Protein AF-0000000078586238 (afdb_homodimer)

Organism: NCBI:txid53326

Solvent-accessible surface area (backbone atoms only — not comparable to full-atom values): 12891 Å² total; per-residue (Å²): 101,72,50,68,67,57,48,28,53,58,37,40,70,66,49,50,96,40,28,32,24,24,38,34,21,36,68,82,10,52,65,75,42,63,23,60,62,95,59,53,69,66,54,48,39,52,49,29,36,50,50,25,50,52,49,52,59,54,42,62,68,44,76,61,73,77,68,65,45,43,34,40,41,40,85,78,20,33,37,38,35,33,60,35,78,85,28,36,36,34,38,35,28,38,60,86,43,57,65,68,56,54,50,51,50,50,52,52,52,36,60,62,44,39,59,50,46,56,53,31,66,70,75,102,102,71,49,68,68,57,49,28,53,58,38,40,68,65,50,50,95,39,28,32,24,24,39,36,20,36,69,85,11,52,63,75,40,61,22,60,62,96,59,54,68,66,55,49,39,54,48,30,36,49,52,26,51,52,48,51,61,54,42,63,65,41,76,65,76,76,67,62,44,42,32,40,41,40,86,79,20,34,37,38,35,32,60,35,78,83,30,36,38,34,39,35,27,38,61,84,44,57,64,69,58,54,49,51,52,49,51,53,51,34,60,61,43,38,59,50,45,58,53,32,67,70,75,104

Structure (mmCIF, N/CA/C/O backbone):
data_AF-0000000078586238-model_v1
#
loop_
_entity.id
_entity.type
_entity.pdbx_description
1 polymer 'Ragulator complex protein LAMTOR2 homolog'
#
loop_
_atom_site.group_PDB
_atom_site.id
_atom_site.type_symbol
_atom_site.label_atom_id
_atom_site.label_alt_id
_atom_site.label_comp_id
_atom_site.label_asym_id
_atom_site.label_entity_id
_a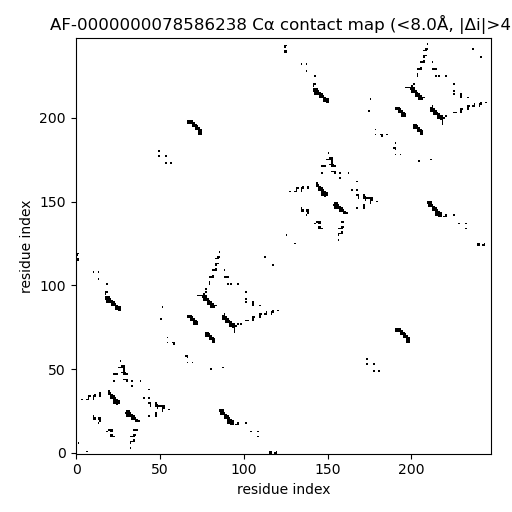tom_site.label_seq_id
_atom_site.pdbx_PDB_ins_code
_atom_site.Cartn_x
_atom_site.Cartn_y
_atom_site.Cartn_z
_atom_site.occupancy
_atom_site.B_iso_or_equiv
_atom_site.auth_seq_id
_atom_site.auth_comp_id
_atom_site.auth_asym_id
_atom_site.auth_atom_id
_atom_site.pdbx_PDB_model_num
ATOM 1 N N . MET A 1 1 ? 3.027 -24.062 -22.078 1 56.5 1 MET A N 1
ATOM 2 C CA . MET A 1 1 ? 2.201 -23.078 -21.359 1 56.5 1 MET A CA 1
ATOM 3 C C . MET A 1 1 ? 1.518 -23.734 -20.156 1 56.5 1 MET A C 1
ATOM 5 O O . MET A 1 1 ? 1.058 -24.859 -20.234 1 56.5 1 MET A O 1
ATOM 9 N N . LEU A 1 2 ? 1.842 -23.219 -18.906 1 65.75 2 LEU A N 1
ATOM 10 C CA . LEU A 1 2 ? 1.265 -23.859 -17.734 1 65.75 2 LEU A CA 1
ATOM 11 C C . LEU A 1 2 ? -0.258 -23.875 -17.812 1 65.75 2 LEU A C 1
ATOM 13 O O . LEU A 1 2 ? -0.87 -22.875 -18.203 1 65.75 2 LEU A O 1
ATOM 17 N N . ARG A 1 3 ? -0.779 -25.078 -17.828 1 82.94 3 ARG A N 1
ATOM 18 C CA . ARG A 1 3 ? -2.227 -25.219 -17.719 1 82.94 3 ARG A CA 1
ATOM 19 C C . ARG A 1 3 ? -2.758 -24.484 -16.484 1 82.94 3 ARG A C 1
ATOM 21 O O . ARG A 1 3 ? -2.059 -24.375 -15.484 1 82.94 3 ARG A O 1
ATOM 28 N N . GLN A 1 4 ? -3.842 -23.938 -16.531 1 84.94 4 GLN A N 1
ATOM 29 C CA . GLN A 1 4 ? -4.477 -23.141 -15.484 1 84.94 4 GLN A CA 1
ATOM 30 C C . GLN A 1 4 ? -4.48 -23.891 -14.148 1 84.94 4 GLN A C 1
ATOM 32 O O . GLN A 1 4 ? -4.152 -23.312 -13.109 1 84.94 4 GLN A O 1
ATOM 37 N N . LYS A 1 5 ? -4.852 -25.172 -14.281 1 91 5 LYS A N 1
ATOM 38 C CA . LYS A 1 5 ? -4.902 -25.969 -13.062 1 91 5 LYS A CA 1
ATOM 39 C C . LYS A 1 5 ? -3.523 -26.062 -12.414 1 91 5 LYS A C 1
ATOM 41 O O . LYS A 1 5 ? -3.402 -25.984 -11.188 1 91 5 LYS A O 1
ATOM 46 N N . ALA A 1 6 ? -2.533 -26.312 -13.25 1 90.94 6 ALA A N 1
ATOM 47 C CA . ALA A 1 6 ? -1.161 -26.391 -12.75 1 90.94 6 ALA A CA 1
ATOM 48 C C . ALA A 1 6 ? -0.733 -25.062 -12.125 1 90.94 6 ALA A C 1
ATOM 50 O O . ALA A 1 6 ? -0.039 -25.031 -11.109 1 90.94 6 ALA A O 1
ATOM 51 N N . LEU A 1 7 ? -1.127 -23.953 -12.68 1 93.31 7 LEU A N 1
ATOM 52 C CA . LEU A 1 7 ? -0.791 -22.625 -12.18 1 93.31 7 LEU A CA 1
ATOM 53 C C . LEU A 1 7 ? -1.402 -22.391 -10.805 1 93.31 7 LEU A C 1
ATOM 55 O O . LEU A 1 7 ? -0.718 -21.922 -9.891 1 93.31 7 LEU A O 1
ATOM 59 N N . VAL A 1 8 ? -2.592 -22.797 -10.68 1 94.5 8 VAL A N 1
ATOM 60 C CA . VAL A 1 8 ? -3.287 -22.641 -9.406 1 94.5 8 VAL A CA 1
ATOM 61 C C . VAL A 1 8 ? -2.631 -23.516 -8.344 1 94.5 8 VAL A C 1
ATOM 63 O O . VAL A 1 8 ? -2.477 -23.109 -7.195 1 94.5 8 VAL A O 1
ATOM 66 N N . GLU A 1 9 ? -2.291 -24.672 -8.773 1 94.31 9 GLU A N 1
ATOM 67 C CA . GLU A 1 9 ? -1.627 -25.594 -7.852 1 94.31 9 GLU A CA 1
ATOM 68 C C . GLU A 1 9 ? -0.285 -25.031 -7.391 1 94.31 9 GLU A C 1
ATOM 70 O O . GLU A 1 9 ? 0.054 -25.109 -6.207 1 94.31 9 GLU A O 1
ATOM 75 N N . VAL A 1 10 ? 0.444 -24.438 -8.297 1 95.19 10 VAL A N 1
ATOM 76 C CA . VAL A 1 10 ? 1.743 -23.859 -7.969 1 95.19 10 VAL A CA 1
ATOM 77 C C . VAL A 1 10 ? 1.558 -22.672 -7.035 1 95.19 10 VAL A C 1
ATOM 79 O O . VAL A 1 10 ? 2.295 -22.516 -6.055 1 95.19 10 VAL A O 1
ATOM 82 N N . LEU A 1 11 ? 0.559 -21.859 -7.27 1 96.31 11 LEU A N 1
ATOM 83 C CA . LEU A 1 11 ? 0.252 -20.734 -6.398 1 96.31 11 LEU A CA 1
ATOM 84 C C . LEU A 1 11 ? -0.105 -21.203 -4.996 1 96.31 11 LEU A C 1
ATOM 86 O O . LEU A 1 11 ? 0.24 -20.562 -4.008 1 96.31 11 LEU A O 1
ATOM 90 N N . GLY A 1 12 ? -0.728 -22.297 -4.977 1 96.25 12 GLY A N 1
ATOM 91 C CA . GLY A 1 12 ? -1.192 -22.859 -3.711 1 96.25 12 GLY A CA 1
ATOM 92 C C . GLY A 1 12 ? -0.068 -23.375 -2.842 1 96.25 12 GLY A C 1
ATOM 93 O O . GLY A 1 12 ? -0.249 -23.578 -1.64 1 96.25 12 GLY A O 1
ATOM 94 N N . GLN A 1 13 ? 1.083 -23.547 -3.402 1 94.81 13 GLN A N 1
ATOM 95 C CA . GLN A 1 13 ? 2.217 -24.109 -2.678 1 94.81 13 GLN A CA 1
ATOM 96 C C . GLN A 1 13 ? 2.711 -23.156 -1.596 1 94.81 13 GLN A C 1
ATOM 98 O O . GLN A 1 13 ? 3.369 -23.578 -0.642 1 94.81 13 GLN A O 1
ATOM 103 N N . VAL A 1 14 ? 2.371 -21.922 -1.684 1 95.06 14 VAL A N 1
ATOM 104 C CA . VAL A 1 14 ? 2.885 -20.953 -0.718 1 95.06 14 VAL A CA 1
ATOM 105 C C . VAL A 1 14 ? 1.887 -20.781 0.425 1 95.06 14 VAL A C 1
ATOM 107 O O . VAL A 1 14 ? 2.197 -20.156 1.44 1 95.06 14 VAL A O 1
ATOM 110 N N . ASN A 1 15 ? 0.713 -21.375 0.22 1 95 15 ASN A N 1
ATOM 111 C CA . ASN A 1 15 ? -0.331 -21.188 1.22 1 95 15 ASN A CA 1
ATOM 112 C C . ASN A 1 15 ? -0.041 -21.969 2.496 1 95 15 ASN A C 1
ATOM 114 O O . ASN A 1 15 ? 0.241 -23.156 2.443 1 95 15 ASN A O 1
ATOM 118 N N . THR A 1 16 ? -0.037 -21.266 3.555 1 93.88 16 THR A N 1
ATOM 119 C CA . THR A 1 16 ? 0.11 -21.812 4.902 1 93.88 16 THR A CA 1
ATOM 120 C C . THR A 1 16 ? -0.896 -21.172 5.855 1 93.88 16 THR A C 1
ATOM 122 O O . THR A 1 16 ? -1.896 -20.594 5.414 1 93.88 16 THR A O 1
ATOM 125 N N . ALA A 1 17 ? -0.674 -21.344 7.121 1 90.5 17 ALA A N 1
ATOM 126 C CA . ALA A 1 17 ? -1.553 -20.719 8.109 1 90.5 17 ALA A CA 1
ATOM 127 C C . ALA A 1 17 ? -1.433 -19.203 8.07 1 90.5 17 ALA A C 1
ATOM 129 O O . ALA A 1 17 ? -2.43 -18.484 8.211 1 90.5 17 ALA A O 1
ATOM 130 N N . GLU A 1 18 ? -0.195 -18.703 7.723 1 92.44 18 GLU A N 1
ATOM 131 C CA . GLU A 1 18 ? 0.035 -17.266 7.801 1 92.44 18 GLU A CA 1
ATOM 132 C C . GLU A 1 18 ? -0.031 -16.609 6.418 1 92.44 18 GLU A C 1
ATOM 134 O O . GLU A 1 18 ? -0.343 -15.43 6.297 1 92.44 18 GLU A O 1
ATOM 139 N N . VAL A 1 19 ? 0.341 -17.391 5.406 1 96.25 19 VAL A N 1
ATOM 140 C CA . VAL A 1 19 ? 0.183 -16.953 4.027 1 96.25 19 VAL A CA 1
ATOM 141 C C . VAL A 1 19 ? -1.095 -17.547 3.436 1 96.25 19 VAL A C 1
ATOM 143 O O . VAL A 1 19 ? -1.158 -18.734 3.154 1 96.25 19 VAL A O 1
ATOM 146 N N . THR A 1 20 ? -2.053 -16.703 3.164 1 95.69 20 THR A N 1
ATOM 147 C CA . THR A 1 20 ? -3.416 -17.188 2.986 1 95.69 20 THR A CA 1
ATOM 148 C C . THR A 1 20 ? -3.789 -17.234 1.507 1 95.69 20 THR A C 1
ATOM 150 O O . THR A 1 20 ? -4.805 -17.812 1.133 1 95.69 20 THR A O 1
ATOM 153 N N . GLY A 1 21 ? -2.941 -16.578 0.677 1 96.56 21 GLY A N 1
ATOM 154 C CA . GLY A 1 21 ? -3.305 -16.594 -0.731 1 96.56 21 GLY A CA 1
ATOM 155 C C . GLY A 1 21 ? -2.201 -16.078 -1.637 1 96.56 21 GLY A C 1
ATOM 156 O O . GLY A 1 21 ? -1.295 -15.367 -1.183 1 96.56 21 GLY A O 1
ATOM 157 N N . ALA A 1 22 ? -2.35 -16.453 -2.895 1 97.75 22 ALA A N 1
ATOM 158 C CA . ALA A 1 22 ? -1.457 -16.016 -3.965 1 97.75 22 ALA A CA 1
ATOM 159 C C . ALA A 1 22 ? -2.24 -15.695 -5.23 1 97.75 22 ALA A C 1
ATOM 161 O O . ALA A 1 22 ? -3.164 -16.422 -5.605 1 97.75 22 ALA A O 1
ATOM 162 N N . LEU A 1 23 ? -1.855 -14.57 -5.777 1 97.31 23 LEU A N 1
ATOM 163 C CA . LEU A 1 23 ? -2.551 -14.086 -6.961 1 97.31 23 LEU A CA 1
ATOM 164 C C . LEU A 1 23 ? -1.566 -13.797 -8.094 1 97.31 23 LEU A C 1
ATOM 166 O O . LEU A 1 23 ? -0.506 -13.211 -7.863 1 97.31 23 LEU A O 1
ATOM 170 N N . LEU A 1 24 ? -1.905 -14.203 -9.312 1 97.06 24 LEU A N 1
ATOM 171 C CA . LEU A 1 24 ? -1.218 -13.812 -10.539 1 97.06 24 LEU A CA 1
ATOM 172 C C . LEU A 1 24 ? -2.133 -12.992 -11.438 1 97.06 24 LEU A C 1
ATOM 174 O O . LEU A 1 24 ? -3.262 -13.406 -11.727 1 97.06 24 LEU A O 1
ATOM 178 N N . PHE A 1 25 ? -1.642 -11.875 -11.836 1 96.38 25 PHE A N 1
ATOM 179 C CA . PHE A 1 25 ? -2.475 -10.977 -12.625 1 96.38 25 PHE A CA 1
ATOM 180 C C . PHE A 1 25 ? -1.619 -10.125 -13.555 1 96.38 25 PHE A C 1
ATOM 182 O O . PHE A 1 25 ? -0.406 -10.016 -13.367 1 96.38 25 PHE A O 1
ATOM 189 N N . ASN A 1 26 ? -2.152 -9.617 -14.562 1 95.38 26 ASN A N 1
ATOM 190 C CA . ASN A 1 26 ? -1.388 -8.797 -15.492 1 95.38 26 ASN A CA 1
ATOM 191 C C . ASN A 1 26 ? -1.313 -7.344 -15.031 1 95.38 26 ASN A C 1
ATOM 193 O O . ASN A 1 26 ? -1.844 -7 -13.977 1 95.38 26 ASN A O 1
ATOM 197 N N . ARG A 1 27 ? -0.731 -6.562 -15.891 1 92.38 27 ARG A N 1
ATOM 198 C CA . ARG A 1 27 ? -0.442 -5.188 -15.484 1 92.38 27 ARG A CA 1
ATOM 199 C C . ARG A 1 27 ? -1.719 -4.355 -15.414 1 92.38 27 ARG A C 1
ATOM 201 O O . ARG A 1 27 ? -1.747 -3.305 -14.773 1 92.38 27 ARG A O 1
ATOM 208 N N . GLU A 1 28 ? -2.789 -4.883 -16.062 1 94.38 28 GLU A N 1
ATOM 209 C CA . GLU A 1 28 ? -4.066 -4.18 -16.062 1 94.38 28 GLU A CA 1
ATOM 210 C C . GLU A 1 28 ? -4.902 -4.555 -14.844 1 94.38 28 GLU A C 1
ATOM 212 O O . GLU A 1 28 ? -5.961 -3.969 -14.609 1 94.38 28 GLU A O 1
ATOM 217 N N . GLY A 1 29 ? -4.461 -5.52 -14.148 1 95.69 29 GLY A N 1
ATOM 218 C CA . GLY A 1 29 ? -5.172 -5.922 -12.945 1 95.69 29 GLY A CA 1
ATOM 219 C C . GLY A 1 29 ? -6.102 -7.102 -13.172 1 95.69 29 GLY A C 1
ATOM 220 O O . GLY A 1 29 ? -6.852 -7.488 -12.273 1 95.69 29 GLY A O 1
ATOM 221 N N . LEU A 1 30 ? -6.07 -7.621 -14.352 1 95.88 30 LEU A N 1
ATOM 222 C CA . LEU A 1 30 ? -6.883 -8.797 -14.633 1 95.88 30 LEU A CA 1
ATOM 223 C C . LEU A 1 30 ? -6.316 -10.023 -13.922 1 95.88 30 LEU A C 1
ATOM 225 O O . LEU A 1 30 ? -5.168 -10.414 -14.164 1 95.88 30 LEU A O 1
ATOM 229 N N . LEU A 1 31 ? -7.121 -10.68 -13.141 1 96.19 31 LEU A N 1
ATOM 230 C CA . LEU A 1 31 ? -6.707 -11.859 -12.398 1 96.19 31 LEU A CA 1
ATOM 231 C C . LEU A 1 31 ? -6.586 -13.07 -13.328 1 96.19 31 LEU A C 1
ATOM 233 O O . LEU A 1 31 ? -7.539 -13.414 -14.031 1 96.19 31 LEU A O 1
ATOM 237 N N . LEU A 1 32 ? -5.422 -13.711 -13.352 1 94.75 32 LEU A N 1
ATOM 238 C CA . LEU A 1 32 ? -5.188 -14.883 -14.188 1 94.75 32 LEU A CA 1
ATOM 239 C C . LEU A 1 32 ? -5.344 -16.172 -13.383 1 94.75 32 LEU A C 1
ATOM 241 O O . LEU A 1 32 ? -5.848 -17.172 -13.898 1 94.75 32 LEU A O 1
ATOM 245 N N . ALA A 1 33 ? -4.93 -16.094 -12.195 1 94.94 33 ALA A N 1
ATOM 246 C CA . ALA A 1 33 ? -5.004 -17.25 -11.312 1 94.94 33 ALA A CA 1
ATOM 247 C C . ALA A 1 33 ? -4.969 -16.844 -9.844 1 94.94 33 ALA A C 1
ATOM 249 O O . ALA A 1 33 ? -4.371 -15.82 -9.5 1 94.94 33 ALA A O 1
ATOM 250 N N . TYR A 1 34 ? -5.598 -17.641 -9.047 1 96 34 TYR A N 1
ATOM 251 C CA . TYR A 1 34 ? -5.668 -17.359 -7.613 1 96 34 TYR A CA 1
ATOM 252 C C . TYR A 1 34 ? -5.738 -18.656 -6.816 1 96 34 TYR A C 1
ATOM 254 O O . TYR A 1 34 ? -6.426 -19.609 -7.215 1 96 34 TYR A O 1
ATOM 262 N N . SER A 1 35 ? -5.043 -18.656 -5.836 1 96.56 35 SER A N 1
ATOM 263 C CA . SER A 1 35 ? -5.164 -19.688 -4.812 1 96.56 35 SER A CA 1
ATOM 264 C C . SER A 1 35 ? -5.176 -19.094 -3.412 1 96.56 35 SER A C 1
ATOM 266 O O . SER A 1 35 ? -4.27 -18.344 -3.047 1 96.56 35 SER A O 1
ATOM 268 N N . GLY A 1 36 ? -6.238 -19.359 -2.65 1 94.38 36 GLY A N 1
ATOM 269 C CA . GLY A 1 36 ? -6.309 -18.812 -1.305 1 94.38 36 GLY A CA 1
ATOM 270 C C . GLY A 1 36 ? -7.426 -19.422 -0.473 1 94.38 36 GLY A C 1
ATOM 271 O O . GLY A 1 36 ? -8.375 -19.984 -1.017 1 94.38 36 GLY A O 1
ATOM 272 N N . TYR A 1 37 ? -7.156 -19.297 0.807 1 85.38 37 TYR A N 1
ATOM 273 C CA . TYR A 1 37 ? -8.164 -19.688 1.778 1 85.38 37 TYR A CA 1
ATOM 274 C C . TYR A 1 37 ? -8.836 -18.484 2.41 1 85.38 37 TYR A C 1
ATOM 276 O O . TYR A 1 37 ? -8.203 -17.422 2.555 1 85.38 37 TYR A O 1
ATOM 284 N N . GLY A 1 38 ? -10.148 -18.453 2.477 1 76.12 38 GLY A N 1
ATOM 285 C CA . GLY A 1 38 ? -10.812 -17.438 3.27 1 76.12 38 GLY A CA 1
ATOM 286 C C . GLY A 1 38 ? -11.328 -16.281 2.438 1 76.12 38 GLY A C 1
ATOM 287 O O . GLY A 1 38 ? -12.18 -15.516 2.895 1 76.12 38 GLY A O 1
ATOM 288 N N . ASP A 1 39 ? -10.648 -16.031 1.295 1 76.94 39 ASP A N 1
ATOM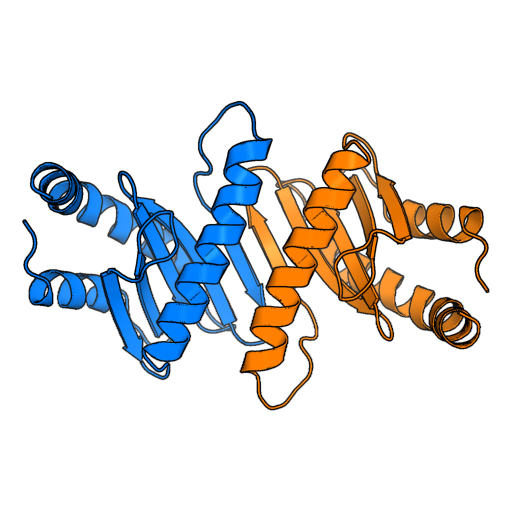 289 C CA . ASP A 1 39 ? -11.125 -14.945 0.439 1 76.94 39 ASP A CA 1
ATOM 290 C C . ASP A 1 39 ? -11.891 -15.484 -0.763 1 76.94 39 ASP A C 1
ATOM 292 O O . ASP A 1 39 ? -11.57 -16.562 -1.275 1 76.94 39 ASP A O 1
ATOM 296 N N . SER A 1 40 ? -12.82 -14.766 -1.059 1 84.12 40 SER A N 1
ATOM 297 C CA . SER A 1 40 ? -13.516 -15.094 -2.299 1 84.12 40 SER A CA 1
ATOM 298 C C . SER A 1 40 ? -12.711 -14.648 -3.518 1 84.12 40 SER A C 1
ATOM 300 O O . SER A 1 40 ? -11.844 -13.781 -3.41 1 84.12 40 SER A O 1
ATOM 302 N N . LYS A 1 41 ? -13.07 -15.227 -4.613 1 87.44 41 LYS A N 1
ATOM 303 C CA . LYS A 1 41 ? -12.43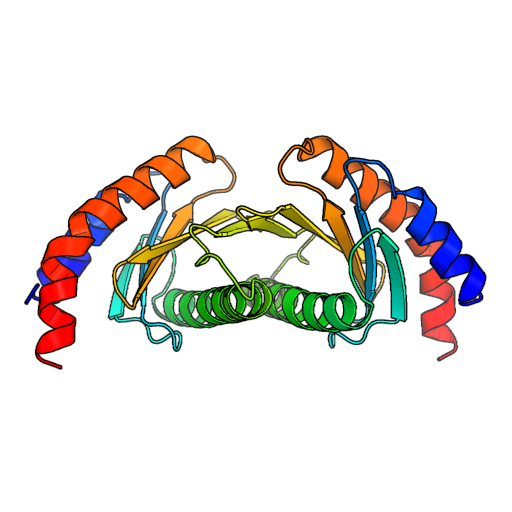8 -14.844 -5.871 1 87.44 41 LYS A CA 1
ATOM 304 C C . LYS A 1 41 ? -12.727 -13.383 -6.203 1 87.44 41 LYS A C 1
ATOM 306 O O . LYS A 1 41 ? -11.875 -12.688 -6.773 1 87.44 41 LYS A O 1
ATOM 311 N N . ASP A 1 42 ? -13.82 -12.914 -5.789 1 89.94 42 ASP A N 1
ATOM 312 C CA . ASP A 1 42 ? -14.188 -11.523 -6.02 1 89.94 42 ASP A CA 1
ATOM 313 C C . ASP A 1 42 ? -13.25 -10.57 -5.273 1 89.94 42 ASP A C 1
ATOM 315 O O . ASP A 1 42 ? -12.883 -9.523 -5.797 1 89.94 42 ASP A O 1
ATOM 319 N N . HIS A 1 43 ? -12.898 -11.039 -4.156 1 89.06 43 HIS A N 1
ATOM 320 C CA . HIS A 1 43 ? -11.961 -10.219 -3.385 1 89.06 43 HIS A CA 1
ATOM 321 C C . HIS A 1 43 ? -10.578 -10.227 -4.016 1 89.06 43 HIS A C 1
ATOM 323 O O . HIS A 1 43 ? -9.891 -9.203 -4.02 1 89.06 43 HIS A O 1
ATOM 329 N N . ALA A 1 44 ? -10.289 -11.367 -4.645 1 93.25 44 ALA A N 1
ATOM 330 C CA . ALA A 1 44 ? -9.008 -11.477 -5.328 1 93.25 44 ALA A CA 1
ATOM 331 C C . ALA A 1 44 ? -8.953 -10.578 -6.559 1 93.25 44 ALA A C 1
ATOM 333 O O . ALA A 1 44 ? -7.934 -9.945 -6.836 1 93.25 44 ALA A O 1
ATOM 334 N N . ASN A 1 45 ? -10.055 -10.477 -7.273 1 94.44 45 ASN A N 1
ATOM 335 C CA . ASN A 1 45 ? -10.156 -9.586 -8.422 1 94.44 45 ASN A CA 1
ATOM 336 C C . ASN A 1 45 ? -9.969 -8.125 -8.023 1 94.44 45 ASN A C 1
ATOM 338 O O . ASN A 1 45 ? -9.25 -7.379 -8.695 1 94.44 45 ASN A O 1
ATOM 342 N N . VAL A 1 46 ? -10.57 -7.789 -6.922 1 91.06 46 VAL A N 1
ATOM 343 C CA . VAL A 1 46 ? -10.469 -6.418 -6.426 1 91.06 46 VAL A CA 1
ATOM 344 C C . VAL A 1 46 ? -9.031 -6.117 -6.012 1 91.06 46 VAL A C 1
ATOM 346 O O . VAL A 1 46 ? -8.492 -5.062 -6.352 1 91.06 46 VAL A O 1
ATOM 349 N N . SER A 1 47 ? -8.359 -7.09 -5.34 1 93 47 SER A N 1
ATOM 350 C CA . SER A 1 47 ? -6.977 -6.91 -4.898 1 93 47 SER A CA 1
ATOM 351 C C . SER A 1 47 ? -6.031 -6.77 -6.086 1 93 47 SER A C 1
ATOM 353 O O . SER A 1 47 ? -5.152 -5.906 -6.086 1 93 47 SER A O 1
ATOM 355 N N . ALA A 1 48 ? -6.27 -7.555 -7.098 1 95.44 48 ALA A N 1
ATOM 356 C CA . ALA A 1 48 ? -5.43 -7.504 -8.289 1 95.44 48 ALA A CA 1
ATOM 357 C C . ALA A 1 48 ? -5.496 -6.133 -8.953 1 95.44 48 ALA A C 1
ATOM 359 O O . ALA A 1 48 ? -4.461 -5.555 -9.305 1 95.44 48 ALA A O 1
ATOM 360 N N . ALA A 1 49 ? -6.668 -5.594 -9.062 1 93.44 49 ALA A N 1
ATOM 361 C CA . ALA A 1 49 ? -6.871 -4.277 -9.664 1 93.44 49 ALA A CA 1
ATOM 362 C C . ALA A 1 49 ? -6.184 -3.189 -8.844 1 93.44 49 ALA A C 1
ATOM 364 O O . ALA A 1 49 ? -5.52 -2.311 -9.398 1 93.44 49 ALA A O 1
ATOM 365 N N . LEU A 1 50 ? -6.344 -3.348 -7.586 1 90.38 50 LEU A N 1
ATOM 366 C CA . LEU A 1 50 ? -5.789 -2.346 -6.684 1 90.38 50 LEU A CA 1
ATOM 367 C C . LEU A 1 50 ? -4.266 -2.379 -6.703 1 90.38 50 LEU A C 1
ATOM 369 O O . LEU A 1 50 ? -3.619 -1.338 -6.836 1 90.38 50 LEU A O 1
ATOM 373 N N . ILE A 1 51 ? -3.682 -3.516 -6.574 1 94.25 51 ILE A N 1
ATOM 374 C CA . ILE A 1 51 ? -2.23 -3.666 -6.555 1 94.25 51 ILE A CA 1
ATOM 375 C C . ILE A 1 51 ? -1.647 -3.205 -7.891 1 94.25 51 ILE A C 1
ATOM 377 O O . ILE A 1 51 ? -0.623 -2.521 -7.926 1 94.25 51 ILE A O 1
ATOM 381 N N . SER A 1 52 ? -2.332 -3.555 -8.93 1 94.44 52 SER A N 1
ATOM 382 C CA . SER A 1 52 ? -1.842 -3.121 -10.234 1 94.44 52 SER A CA 1
ATOM 383 C C . SER A 1 52 ? -1.81 -1.599 -10.328 1 94.44 52 SER A C 1
ATOM 385 O O . SER A 1 52 ? -0.876 -1.027 -10.898 1 94.44 52 SER A O 1
ATOM 387 N N . SER A 1 53 ? -2.771 -1 -9.789 1 88.56 53 SER A N 1
ATOM 388 C CA . SER A 1 53 ? -2.836 0.458 -9.789 1 88.56 53 SER A CA 1
ATOM 389 C C . SER A 1 53 ? -1.692 1.065 -8.984 1 88.56 53 SER A C 1
ATOM 391 O O . SER A 1 53 ? -1.068 2.035 -9.422 1 88.56 53 SER A O 1
ATOM 393 N N . ILE A 1 54 ? -1.429 0.492 -7.938 1 88.81 54 ILE A N 1
ATOM 394 C CA . ILE A 1 54 ? -0.343 0.952 -7.078 1 88.81 54 ILE A CA 1
ATOM 395 C C . ILE A 1 54 ? 0.994 0.771 -7.797 1 88.81 54 ILE A C 1
ATOM 397 O O . ILE A 1 54 ? 1.791 1.707 -7.883 1 88.81 54 ILE A O 1
ATOM 401 N N . TRP A 1 55 ? 1.1 -0.366 -8.375 1 91.38 55 TRP A N 1
ATOM 402 C CA . TRP A 1 55 ? 2.334 -0.677 -9.094 1 91.38 55 TRP A CA 1
ATOM 403 C C . TRP A 1 55 ? 2.57 0.311 -10.227 1 91.38 55 TRP A C 1
ATOM 405 O O . TRP A 1 55 ? 3.664 0.868 -10.359 1 91.38 55 TRP A O 1
ATOM 415 N N . GLU A 1 56 ? 1.595 0.57 -10.93 1 87.56 56 GLU A N 1
ATOM 416 C CA . GLU A 1 56 ? 1.689 1.477 -12.07 1 87.56 56 GLU A CA 1
ATOM 417 C C . GLU A 1 56 ? 2.057 2.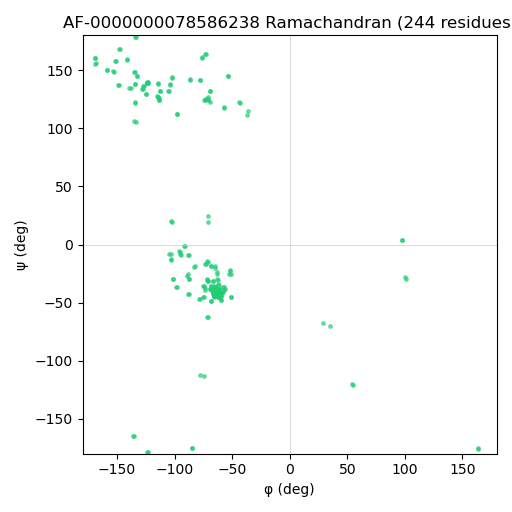889 -11.625 1 87.56 56 GLU A C 1
ATOM 419 O O . GLU A 1 56 ? 2.865 3.559 -12.273 1 87.56 56 GLU A O 1
ATOM 424 N N . SER A 1 57 ? 1.519 3.311 -10.578 1 82.25 57 SER A N 1
ATOM 425 C CA . SER A 1 57 ? 1.767 4.656 -10.062 1 82.25 57 SER A CA 1
ATOM 426 C C . SER A 1 57 ? 3.225 4.828 -9.648 1 82.25 57 SER A C 1
ATOM 428 O O . SER A 1 57 ? 3.793 5.914 -9.805 1 82.25 57 SER A O 1
ATOM 430 N N . PHE A 1 58 ? 3.814 3.809 -9.109 1 79.81 58 PHE A N 1
ATOM 431 C CA . PHE A 1 58 ? 5.191 3.883 -8.625 1 79.81 58 PHE A CA 1
ATOM 432 C C . PHE A 1 58 ? 6.172 3.561 -9.75 1 79.81 58 PHE A C 1
ATOM 434 O O . PHE A 1 58 ? 7.301 4.055 -9.75 1 79.81 58 PHE A O 1
ATOM 441 N N . ASP A 1 59 ? 5.711 2.738 -10.664 1 78.44 59 ASP A N 1
ATOM 442 C CA . ASP A 1 59 ? 6.551 2.352 -11.789 1 78.44 59 ASP A CA 1
ATOM 443 C C . ASP A 1 59 ? 6.793 3.535 -12.727 1 78.44 59 ASP A C 1
ATOM 445 O O . ASP A 1 59 ? 7.898 3.703 -13.25 1 78.44 59 ASP A O 1
ATOM 449 N N . LYS A 1 60 ? 5.852 4.383 -12.922 1 71.62 60 LYS A N 1
ATOM 450 C CA . LYS A 1 60 ? 5.934 5.555 -13.781 1 71.62 60 LYS A CA 1
ATOM 451 C C . LYS A 1 60 ? 6.781 6.648 -13.148 1 71.62 60 LYS A C 1
ATOM 453 O O . LYS A 1 60 ? 7.488 7.379 -13.844 1 71.62 60 LYS A O 1
ATOM 458 N N . LYS A 1 61 ? 6.699 6.855 -11.898 1 59.91 61 LYS A N 1
ATOM 459 C CA . LYS A 1 61 ? 7.414 7.922 -11.203 1 59.91 61 LYS A CA 1
ATOM 460 C C . LYS A 1 61 ? 8.922 7.684 -11.227 1 59.91 61 LYS A C 1
ATOM 462 O O . LYS A 1 61 ? 9.711 8.625 -11.156 1 59.91 61 LYS A O 1
ATOM 467 N N . GLY A 1 62 ? 9.289 6.562 -11.094 1 54.12 62 GLY A N 1
ATOM 468 C CA . GLY A 1 62 ? 10.719 6.305 -10.992 1 54.12 62 GLY A CA 1
ATOM 469 C C . GLY A 1 62 ? 11.461 6.52 -12.297 1 54.12 62 GLY A C 1
ATOM 470 O O . GLY A 1 62 ? 12.688 6.445 -12.336 1 54.12 62 GLY A O 1
ATOM 471 N N . GLY A 1 63 ? 10.742 7.297 -13.172 1 51.06 63 GLY A N 1
ATOM 472 C CA . GLY A 1 63 ? 11.523 7.496 -14.383 1 51.06 63 GLY A CA 1
ATOM 473 C C . GLY A 1 63 ? 12.359 6.289 -14.758 1 51.06 63 GLY A C 1
ATOM 474 O O . GLY A 1 63 ? 12.844 6.188 -15.891 1 51.06 63 GLY A O 1
ATOM 475 N N . ARG A 1 64 ? 13.492 6.016 -13.867 1 45.09 64 ARG A N 1
ATOM 476 C CA . ARG A 1 64 ? 14.5 4.996 -14.141 1 45.09 64 ARG A CA 1
ATOM 477 C C . ARG A 1 64 ? 13.945 3.598 -13.883 1 45.09 64 ARG A C 1
ATOM 479 O O . ARG A 1 64 ? 12.734 3.426 -13.719 1 45.09 64 ARG A O 1
ATOM 486 N N . GLU A 1 65 ? 14.539 2.857 -12.766 1 54.78 65 GLU A N 1
ATOM 487 C CA . GLU A 1 65 ? 14.641 1.437 -12.445 1 54.78 65 GLU A CA 1
ATOM 488 C C . GLU A 1 65 ? 13.281 0.868 -12.039 1 54.78 65 GLU A C 1
ATOM 490 O O . GLU A 1 65 ? 12.461 1.565 -11.438 1 54.78 65 GLU A O 1
ATOM 495 N N . ASP A 1 66 ? 12.773 -0.215 -12.641 1 71.62 66 ASP A N 1
ATOM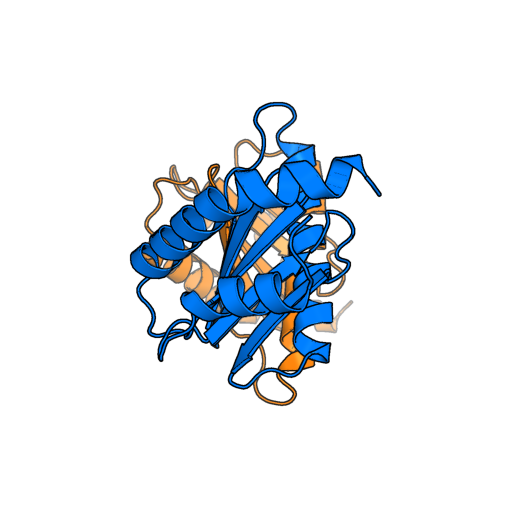 496 C CA . ASP A 1 66 ? 11.688 -1.176 -12.523 1 71.62 66 ASP A CA 1
ATOM 497 C C . ASP A 1 66 ? 11.414 -1.517 -11.055 1 71.62 66 ASP A C 1
ATOM 499 O O . ASP A 1 66 ? 12.328 -1.878 -10.32 1 71.62 66 ASP A O 1
ATOM 503 N N . LEU A 1 67 ? 10.211 -1.06 -10.539 1 82.06 67 LEU A N 1
ATOM 504 C CA . LEU A 1 67 ? 9.766 -1.5 -9.219 1 82.06 67 LEU A CA 1
ATOM 505 C C . LEU A 1 67 ? 10 -2.996 -9.039 1 82.06 67 LEU A C 1
ATOM 507 O O . LEU A 1 67 ? 9.609 -3.797 -9.891 1 82.06 67 LEU A O 1
ATOM 511 N N . LYS A 1 68 ? 10.789 -3.26 -7.98 1 88.12 68 LYS A N 1
ATOM 512 C CA . LYS A 1 68 ? 11.086 -4.672 -7.75 1 88.12 68 LYS A CA 1
ATOM 513 C C . LYS A 1 68 ? 10.016 -5.32 -6.879 1 88.12 68 LYS A C 1
ATOM 515 O O . LYS A 1 68 ? 9.617 -6.461 -7.121 1 88.12 68 LYS A O 1
ATOM 520 N N . GLU A 1 69 ? 9.602 -4.59 -5.844 1 93.06 69 GLU A N 1
ATOM 521 C CA . GLU A 1 69 ? 8.617 -5.121 -4.902 1 93.06 69 GLU A CA 1
ATOM 522 C C . GLU A 1 69 ? 7.824 -4.004 -4.238 1 93.06 69 GLU A C 1
ATOM 524 O O . GLU A 1 69 ? 8.328 -2.889 -4.078 1 93.06 69 GLU A O 1
ATOM 529 N N . ALA A 1 70 ? 6.637 -4.309 -3.924 1 93.31 70 ALA A N 1
ATOM 530 C CA . ALA A 1 70 ? 5.793 -3.438 -3.107 1 93.31 70 ALA A CA 1
ATOM 531 C C . ALA A 1 70 ? 5.07 -4.234 -2.025 1 93.31 70 ALA A C 1
ATOM 533 O O . ALA A 1 70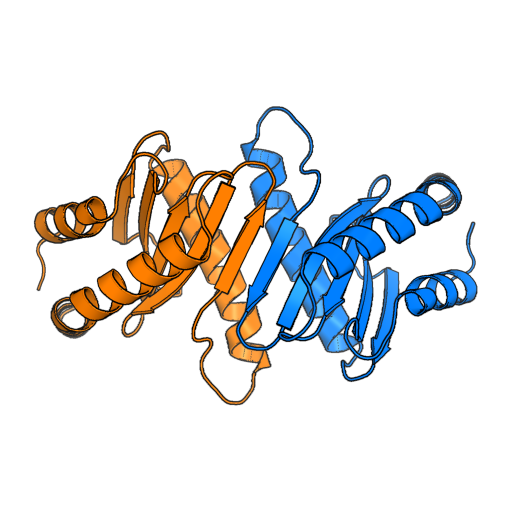 ? 4.633 -5.363 -2.262 1 93.31 70 ALA A O 1
ATOM 534 N N . MET A 1 71 ? 5.008 -3.707 -0.863 1 95 71 MET A N 1
ATOM 535 C CA . MET A 1 71 ? 4.277 -4.352 0.226 1 95 71 MET A CA 1
ATOM 536 C C . MET A 1 71 ? 3.283 -3.385 0.86 1 95 71 MET A C 1
ATOM 538 O O . MET A 1 71 ? 3.605 -2.221 1.099 1 95 71 MET A O 1
ATOM 542 N N . ILE A 1 72 ? 2.092 -3.875 1.068 1 94.31 72 ILE A N 1
ATOM 543 C CA . ILE A 1 72 ? 1.039 -3.117 1.738 1 94.31 72 ILE A CA 1
ATOM 544 C C . ILE A 1 72 ? 0.706 -3.771 3.078 1 94.31 72 ILE A C 1
ATOM 546 O O . ILE A 1 72 ? 0.42 -4.969 3.137 1 94.31 72 ILE A O 1
ATOM 550 N N . ILE A 1 73 ? 0.79 -3.018 4.145 1 92.56 73 ILE A N 1
ATOM 551 C CA . ILE A 1 73 ? 0.492 -3.486 5.492 1 92.56 73 ILE A CA 1
ATOM 552 C C . ILE A 1 73 ? -0.746 -2.77 6.027 1 92.56 73 ILE A C 1
ATOM 554 O O . ILE A 1 73 ? -0.816 -1.538 6 1 92.56 73 ILE A O 1
ATOM 558 N N . CYS A 1 74 ? -1.734 -3.518 6.473 1 86 74 CYS A N 1
ATOM 559 C CA . CYS A 1 74 ? -2.924 -2.963 7.113 1 86 74 CYS A CA 1
ATOM 560 C C . CYS A 1 74 ? -3.268 -3.732 8.383 1 86 74 CYS A C 1
ATOM 562 O O . CYS A 1 74 ? -2.549 -4.656 8.766 1 86 74 CYS A O 1
ATOM 564 N N . GLU A 1 75 ? -4.27 -3.342 9.062 1 81.69 75 GLU A N 1
ATOM 565 C CA . GLU A 1 75 ? -4.668 -3.932 10.336 1 81.69 75 GLU A CA 1
ATOM 566 C C . GLU A 1 75 ? -5.066 -5.395 10.172 1 81.69 75 GLU A C 1
ATOM 568 O O . GLU A 1 75 ? -4.844 -6.215 11.062 1 81.69 75 GLU A O 1
ATOM 573 N N . ASP A 1 76 ? -5.504 -5.758 8.953 1 81.25 76 ASP A N 1
ATOM 574 C CA . ASP A 1 76 ? -6.074 -7.094 8.789 1 81.25 76 ASP A CA 1
ATOM 575 C C . ASP A 1 76 ? -5.086 -8.039 8.109 1 81.25 76 ASP A C 1
ATOM 577 O O . ASP A 1 76 ? -5.344 -9.234 8 1 81.25 76 ASP A O 1
ATOM 581 N N . GLY A 1 77 ? -3.992 -7.465 7.648 1 90.25 77 GLY A N 1
ATOM 582 C CA . GLY A 1 77 ? -3.055 -8.352 6.984 1 90.25 77 GLY A CA 1
ATOM 583 C C . GLY A 1 77 ? -2.029 -7.621 6.141 1 90.25 77 GLY A C 1
ATOM 584 O O . GLY A 1 77 ? -1.929 -6.395 6.203 1 90.25 77 GLY A O 1
ATOM 585 N N . VAL A 1 78 ? -1.226 -8.461 5.445 1 93.94 78 VAL A N 1
ATOM 586 C CA . VAL A 1 78 ? -0.13 -7.973 4.617 1 93.94 78 VAL A CA 1
ATOM 587 C C . VAL A 1 78 ? -0.285 -8.492 3.189 1 93.94 78 VAL A C 1
ATOM 589 O O . VAL A 1 78 ? -0.696 -9.641 2.982 1 93.94 78 VAL A O 1
ATOM 592 N N . MET A 1 79 ? -0.01 -7.613 2.217 1 95 79 MET A N 1
ATOM 593 C CA . MET A 1 79 ? 0.05 -7.996 0.809 1 95 79 MET A CA 1
ATOM 594 C C . MET A 1 79 ? 1.39 -7.605 0.195 1 95 79 MET A C 1
ATOM 596 O O . MET A 1 79 ? 1.854 -6.477 0.373 1 95 79 MET A O 1
ATOM 600 N N . ALA A 1 80 ? 2.037 -8.492 -0.445 1 96.94 80 ALA A N 1
ATOM 601 C CA . ALA A 1 80 ? 3.311 -8.234 -1.112 1 96.94 80 ALA A CA 1
ATOM 602 C C . ALA A 1 80 ? 3.234 -8.594 -2.594 1 96.94 80 ALA A C 1
ATOM 604 O O . ALA A 1 80 ? 2.648 -9.617 -2.963 1 96.94 80 ALA A O 1
ATOM 605 N N . ALA A 1 81 ? 3.811 -7.785 -3.404 1 97.19 81 ALA A N 1
ATOM 606 C CA . ALA A 1 81 ? 3.727 -8 -4.848 1 97.19 81 ALA A CA 1
ATOM 607 C C . ALA A 1 81 ? 5.09 -7.824 -5.508 1 97.19 81 ALA A C 1
ATOM 609 O O . ALA A 1 81 ? 5.918 -7.043 -5.039 1 97.19 81 ALA A O 1
ATOM 610 N N . THR A 1 82 ? 5.328 -8.523 -6.539 1 96.38 82 THR A N 1
ATOM 611 C CA . THR A 1 82 ? 6.535 -8.406 -7.348 1 96.38 82 THR A CA 1
ATOM 612 C C . THR A 1 82 ? 6.238 -8.719 -8.812 1 96.38 82 THR A C 1
ATOM 614 O O . THR A 1 82 ? 5.18 -9.258 -9.133 1 96.38 82 THR A O 1
ATOM 617 N N . ARG A 1 83 ? 7.16 -8.406 -9.547 1 94.56 83 ARG A N 1
ATOM 618 C CA . ARG A 1 83 ? 7.02 -8.633 -10.984 1 94.56 83 ARG A CA 1
ATOM 619 C C . ARG A 1 83 ? 7.445 -10.055 -11.352 1 94.56 83 ARG A C 1
ATOM 621 O O . ARG A 1 83 ? 8.422 -10.57 -10.812 1 94.56 83 ARG A O 1
ATOM 628 N N . VAL A 1 84 ? 6.723 -10.625 -12.281 1 94.62 84 VAL A N 1
ATOM 629 C CA . VAL A 1 84 ? 7.09 -11.867 -12.953 1 94.62 84 VAL A CA 1
ATOM 630 C C . VAL A 1 84 ? 6.867 -11.727 -14.453 1 94.62 84 VAL A C 1
ATOM 632 O O . VAL A 1 84 ? 5.73 -11.766 -14.93 1 94.62 84 VAL A O 1
ATOM 635 N N . ALA A 1 85 ? 7.988 -11.609 -15.172 1 90.44 85 ALA A N 1
ATOM 636 C CA . ALA A 1 85 ? 7.883 -11.297 -16.594 1 90.44 85 ALA A CA 1
ATOM 637 C C . ALA A 1 85 ? 7.047 -10.039 -16.828 1 90.44 85 ALA A C 1
ATOM 639 O O . ALA A 1 85 ? 7.383 -8.969 -16.312 1 90.44 85 ALA A O 1
ATOM 640 N N . ASN A 1 86 ? 5.973 -10.117 -17.547 1 89.56 86 ASN A N 1
ATOM 641 C CA . ASN A 1 86 ? 5.145 -8.953 -17.812 1 89.56 86 ASN A CA 1
ATOM 642 C C . ASN A 1 86 ? 3.883 -8.938 -16.953 1 89.56 86 ASN A C 1
ATOM 644 O O . ASN A 1 86 ? 2.889 -8.305 -17.312 1 89.56 86 ASN A O 1
ATOM 648 N N . MET A 1 87 ? 3.939 -9.688 -15.859 1 95.12 87 MET A N 1
ATOM 649 C CA . MET A 1 87 ? 2.809 -9.797 -14.945 1 95.12 87 MET A CA 1
ATOM 650 C C . MET A 1 87 ? 3.211 -9.398 -13.531 1 95.12 87 MET A C 1
ATOM 652 O O . MET A 1 87 ? 4.344 -8.969 -13.297 1 95.12 87 MET A O 1
ATOM 656 N N . LEU A 1 88 ? 2.201 -9.516 -12.656 1 96.38 88 LEU A N 1
ATOM 657 C CA . LEU A 1 88 ? 2.432 -9.289 -11.234 1 96.38 88 LEU A CA 1
ATOM 658 C C . LEU A 1 88 ? 2.008 -10.508 -10.422 1 96.38 88 LEU A C 1
ATOM 660 O O . LEU A 1 88 ? 1.018 -11.164 -10.742 1 96.38 88 LEU A O 1
ATOM 664 N N . LEU A 1 89 ? 2.787 -10.805 -9.469 1 98 89 LEU A N 1
ATOM 665 C CA . LEU A 1 89 ? 2.52 -11.812 -8.453 1 98 89 LEU A CA 1
ATOM 666 C C . LEU A 1 89 ? 2.332 -11.164 -7.082 1 98 89 LEU A C 1
ATOM 668 O O . LEU A 1 89 ? 3.129 -10.32 -6.676 1 98 89 LEU A O 1
ATOM 672 N N . ALA A 1 90 ? 1.267 -11.57 -6.379 1 98.06 90 ALA A N 1
ATOM 673 C CA . ALA A 1 90 ? 1.061 -11.031 -5.039 1 98.06 90 ALA A CA 1
ATOM 674 C C . ALA A 1 90 ? 0.74 -12.141 -4.043 1 98.06 90 ALA A C 1
ATOM 676 O O . ALA A 1 90 ? 0.042 -13.102 -4.379 1 98.06 90 ALA A O 1
ATOM 677 N N . LEU A 1 91 ? 1.186 -12.023 -2.854 1 97.81 91 LEU A N 1
ATOM 678 C CA . LEU A 1 91 ? 0.852 -12.898 -1.736 1 97.81 91 LEU A CA 1
ATOM 679 C C . LEU A 1 91 ? 0.068 -12.141 -0.668 1 97.81 91 LEU A C 1
ATOM 681 O O . LEU A 1 91 ? 0.372 -10.984 -0.373 1 97.81 91 LEU A O 1
ATOM 685 N N . LYS A 1 92 ? -0.868 -12.773 -0.175 1 96.06 92 LYS A N 1
ATOM 686 C CA . LYS A 1 92 ? -1.626 -12.289 0.976 1 96.06 92 LYS A CA 1
ATOM 687 C C . LYS A 1 92 ? -1.23 -13.039 2.246 1 96.06 92 LYS A C 1
ATOM 689 O O . LYS A 1 92 ? -1.124 -14.266 2.244 1 96.06 92 LYS A O 1
ATOM 694 N N . ALA A 1 93 ? -1.073 -12.328 3.361 1 96.38 93 ALA A N 1
ATOM 695 C CA . ALA A 1 93 ? -0.696 -12.93 4.637 1 96.38 93 ALA A CA 1
ATOM 696 C C . ALA A 1 93 ? -1.441 -12.273 5.797 1 96.38 93 ALA A C 1
ATOM 698 O O . ALA A 1 93 ? -1.979 -11.172 5.652 1 96.38 93 ALA A O 1
ATOM 699 N N . THR A 1 94 ? -1.501 -13.008 6.883 1 93.31 94 THR A N 1
ATOM 700 C CA . THR A 1 94 ? -2.129 -12.484 8.094 1 93.31 94 THR A CA 1
ATOM 701 C C . THR A 1 94 ? -1.242 -11.43 8.75 1 93.31 94 THR A C 1
ATOM 703 O O . THR A 1 94 ? -0.051 -11.336 8.445 1 93.31 94 THR A O 1
ATOM 706 N N . LYS A 1 95 ? -1.817 -10.672 9.625 1 89 95 LYS A N 1
ATOM 707 C CA . LYS A 1 95 ? -1.104 -9.602 10.32 1 89 95 LYS A CA 1
ATOM 708 C C . LYS A 1 95 ? -0.003 -10.172 11.211 1 89 95 LYS A C 1
ATOM 710 O O . LYS A 1 95 ? 0.94 -9.461 11.57 1 89 95 LYS A O 1
ATOM 715 N N . ASN A 1 96 ? -0.083 -11.391 11.547 1 91.25 96 ASN A N 1
ATOM 716 C CA . ASN A 1 96 ? 0.861 -12.031 12.461 1 91.25 96 ASN A CA 1
ATOM 717 C C . ASN A 1 96 ? 2.035 -12.648 11.703 1 91.25 96 ASN A C 1
ATOM 719 O O . ASN A 1 96 ? 2.99 -13.125 12.32 1 91.25 96 ASN A O 1
ATOM 723 N N . CYS A 1 97 ? 2.018 -12.547 10.359 1 93.56 97 CYS A N 1
ATOM 724 C CA . CYS A 1 97 ? 3.074 -13.141 9.547 1 93.56 97 CYS A CA 1
ATOM 725 C C . CYS A 1 97 ? 4.332 -12.281 9.578 1 93.56 97 CYS A C 1
ATOM 727 O O . CYS A 1 97 ? 4.25 -11.055 9.625 1 93.56 97 CYS A O 1
ATOM 729 N N . GLN A 1 98 ? 5.508 -12.961 9.625 1 93.12 98 GLN A N 1
ATOM 730 C CA . GLN A 1 98 ? 6.762 -12.227 9.477 1 93.12 98 GLN A CA 1
ATOM 731 C C . GLN A 1 98 ? 6.922 -11.695 8.055 1 93.12 98 GLN A C 1
ATOM 733 O O . GLN A 1 98 ? 6.844 -12.453 7.086 1 93.12 98 GLN A O 1
ATOM 738 N N . LEU A 1 99 ? 7.262 -10.453 7.957 1 92.31 99 LEU A N 1
ATOM 739 C CA . LEU A 1 99 ? 7.383 -9.812 6.652 1 92.31 99 LEU A CA 1
ATOM 740 C C . LEU A 1 99 ? 8.484 -10.469 5.82 1 92.31 99 LEU A C 1
ATOM 742 O O . LEU A 1 99 ? 8.328 -10.641 4.609 1 92.31 99 LEU A O 1
ATOM 746 N N . GLY A 1 100 ? 9.57 -10.773 6.5 1 93.56 100 GLY A N 1
ATOM 747 C CA . GLY A 1 100 ? 10.656 -11.453 5.812 1 93.56 100 GLY A CA 1
ATOM 748 C C . GLY A 1 100 ? 10.234 -12.75 5.164 1 93.56 100 GLY A C 1
ATOM 749 O O . GLY A 1 100 ? 10.711 -13.102 4.086 1 93.56 100 GLY A O 1
ATOM 750 N N . LEU A 1 101 ? 9.32 -13.547 5.867 1 95.88 101 LEU A N 1
ATOM 751 C CA . LEU A 1 101 ? 8.82 -14.812 5.336 1 95.88 101 LEU A CA 1
ATOM 752 C C . LEU A 1 101 ? 7.957 -14.586 4.105 1 95.88 101 LEU A C 1
ATOM 754 O O . LEU A 1 101 ? 8.078 -15.297 3.107 1 95.88 101 LEU A O 1
ATOM 758 N N . VAL A 1 102 ? 7.109 -13.609 4.137 1 96.94 102 VAL A N 1
ATOM 759 C CA . VAL A 1 102 ? 6.254 -13.273 3.002 1 96.94 102 VAL A CA 1
ATOM 760 C C . VAL A 1 102 ? 7.117 -12.922 1.792 1 96.94 102 VAL A C 1
ATOM 762 O O . VAL A 1 102 ? 6.879 -13.422 0.688 1 96.94 102 VAL A O 1
ATOM 765 N N . ARG A 1 103 ? 8.188 -12.156 2.066 1 96.12 103 ARG A N 1
ATOM 766 C CA . ARG A 1 103 ? 9.102 -11.734 1.009 1 96.12 103 ARG A CA 1
ATOM 767 C C . ARG A 1 103 ? 9.828 -12.93 0.405 1 96.12 103 ARG A C 1
ATOM 769 O O . ARG A 1 103 ? 9.945 -13.039 -0.818 1 96.12 103 ARG A O 1
ATOM 776 N N . ALA A 1 104 ? 10.281 -13.789 1.268 1 96.88 104 ALA A N 1
ATOM 777 C CA . ALA A 1 104 ? 11.008 -14.969 0.802 1 96.88 104 ALA A CA 1
ATOM 778 C C . ALA A 1 104 ? 10.117 -15.852 -0.069 1 96.88 104 ALA A C 1
ATOM 780 O O . ALA A 1 104 ? 10.539 -16.312 -1.136 1 96.88 104 ALA A O 1
ATOM 781 N N . LYS A 1 105 ? 8.922 -16.047 0.377 1 97.5 105 LYS A N 1
ATOM 782 C CA . LYS A 1 105 ? 7.988 -16.875 -0.385 1 97.5 105 LYS A CA 1
ATOM 783 C C . LYS A 1 105 ? 7.625 -16.203 -1.71 1 97.5 105 LYS A C 1
ATOM 785 O O . LYS A 1 105 ? 7.527 -16.875 -2.74 1 97.5 105 LYS A O 1
ATOM 790 N N . LEU A 1 106 ? 7.449 -14.938 -1.633 1 98 106 LEU A N 1
ATOM 791 C CA . LEU A 1 106 ? 7.094 -14.156 -2.816 1 98 106 LEU A CA 1
ATOM 792 C C . LEU A 1 106 ? 8.172 -14.289 -3.893 1 98 106 LEU A C 1
ATOM 794 O O . LEU A 1 106 ? 7.867 -14.633 -5.039 1 98 106 LEU A O 1
ATOM 798 N N . HIS A 1 107 ? 9.391 -14.133 -3.486 1 97.38 107 HIS A N 1
ATOM 799 C CA . HIS A 1 107 ? 10.477 -14.148 -4.457 1 97.38 107 HIS A CA 1
ATOM 800 C C . HIS A 1 107 ? 10.766 -15.57 -4.938 1 97.38 107 HIS A C 1
ATOM 802 O O . HIS A 1 107 ? 11.125 -15.773 -6.098 1 97.38 107 HIS A O 1
ATOM 808 N N . ALA A 1 108 ? 10.633 -16.531 -4.059 1 97.25 108 ALA A N 1
ATOM 809 C CA . ALA A 1 108 ? 10.797 -17.922 -4.465 1 97.25 108 ALA A CA 1
ATOM 810 C C . ALA A 1 108 ? 9.758 -18.328 -5.508 1 97.25 108 ALA A C 1
ATOM 812 O O . ALA A 1 108 ? 10.086 -18.953 -6.516 1 97.25 108 ALA A O 1
ATOM 813 N N . LEU A 1 109 ? 8.539 -17.953 -5.254 1 97.44 109 LEU A N 1
ATOM 814 C CA . LEU A 1 109 ? 7.469 -18.281 -6.188 1 97.44 109 LEU A CA 1
ATOM 815 C C . LEU A 1 109 ? 7.652 -17.531 -7.512 1 97.44 109 LEU A C 1
ATOM 817 O O . LEU A 1 109 ? 7.438 -18.109 -8.578 1 97.44 109 LEU A O 1
ATOM 821 N N . ALA A 1 110 ? 8.047 -16.266 -7.453 1 96.88 110 ALA A N 1
ATOM 822 C CA . ALA A 1 110 ? 8.305 -15.484 -8.656 1 96.88 110 ALA A CA 1
ATOM 823 C C . ALA A 1 110 ? 9.398 -16.125 -9.508 1 96.88 110 ALA A C 1
ATOM 825 O O . ALA A 1 110 ? 9.266 -16.219 -10.734 1 96.88 110 ALA A O 1
ATOM 826 N N . LYS A 1 111 ? 10.406 -16.531 -8.828 1 96.06 111 LYS A N 1
ATOM 827 C CA . LYS A 1 111 ? 11.523 -17.172 -9.523 1 96.06 111 LYS A CA 1
ATOM 828 C C . LYS A 1 111 ? 11.07 -18.453 -10.219 1 96.06 111 LYS A C 1
ATOM 830 O O . LYS A 1 111 ? 11.461 -18.703 -11.359 1 96.06 111 LYS A O 1
ATOM 835 N N . TYR A 1 112 ? 10.266 -19.172 -9.547 1 94.75 112 TYR A N 1
ATOM 836 C CA . TYR A 1 112 ? 9.75 -20.422 -10.109 1 94.75 112 TYR A CA 1
ATOM 837 C C . TYR A 1 112 ? 8.883 -20.156 -11.328 1 94.75 112 TYR A C 1
ATOM 839 O O . TYR A 1 112 ? 8.977 -20.859 -12.328 1 94.75 112 TYR A O 1
ATOM 847 N N . LEU A 1 113 ? 8.062 -19.125 -11.328 1 94.25 113 LEU A N 1
ATOM 848 C CA . LEU A 1 113 ? 7.07 -18.844 -12.359 1 94.25 113 LEU A CA 1
ATOM 849 C C . LEU A 1 113 ? 7.707 -18.141 -13.555 1 94.25 113 LEU A C 1
ATOM 851 O O . LEU A 1 113 ? 7.113 -18.078 -14.633 1 94.25 113 LEU A O 1
ATOM 855 N N . ASP A 1 114 ? 8.828 -17.578 -13.383 1 91.38 114 ASP A N 1
ATOM 856 C CA . ASP A 1 114 ? 9.492 -16.812 -14.438 1 91.38 114 ASP A CA 1
ATOM 857 C C . ASP A 1 114 ? 9.719 -17.672 -15.68 1 91.38 114 ASP A C 1
ATOM 859 O O . ASP A 1 114 ? 9.57 -17.188 -16.812 1 91.38 114 ASP A O 1
ATOM 863 N N . GLY A 1 115 ? 10.016 -18.891 -15.492 1 86.62 115 GLY A N 1
ATOM 864 C CA . GLY A 1 115 ? 10.203 -19.797 -16.609 1 86.62 115 GLY A CA 1
ATOM 865 C C . GLY A 1 115 ? 8.906 -20.156 -17.328 1 86.62 115 GLY A C 1
ATOM 866 O O . GLY A 1 115 ? 8.695 -19.766 -18.469 1 86.62 115 GLY A O 1
ATOM 867 N N . PRO A 1 116 ? 8.016 -20.781 -16.625 1 81.12 116 PRO A N 1
ATOM 868 C CA . PRO A 1 116 ? 6.75 -21.219 -17.219 1 81.12 116 PRO A CA 1
ATOM 869 C C . PRO A 1 116 ? 5.945 -20.062 -17.812 1 81.12 116 PRO A C 1
ATOM 871 O O . PRO A 1 116 ? 5.238 -20.25 -18.812 1 81.12 116 PRO A O 1
ATOM 874 N N . ILE A 1 117 ? 5.836 -18.922 -17.234 1 76.62 117 ILE A N 1
ATOM 875 C CA . ILE A 1 117 ? 4.992 -17.812 -17.672 1 76.62 117 ILE A CA 1
ATOM 876 C C . ILE A 1 117 ? 5.629 -17.125 -18.875 1 76.62 117 ILE A C 1
ATOM 878 O O . ILE A 1 117 ? 4.93 -16.703 -19.797 1 76.62 117 ILE A O 1
ATOM 882 N N . SER A 1 118 ? 6.82 -16.906 -18.781 1 62.25 118 SER A N 1
ATOM 883 C CA . SER A 1 118 ? 7.5 -16.297 -19.922 1 62.25 118 SER A CA 1
ATOM 884 C C . SER A 1 118 ? 7.211 -17.062 -21.203 1 62.25 118 SER A C 1
ATOM 886 O O . SER A 1 118 ? 7.234 -16.484 -22.297 1 62.25 118 SER A O 1
ATOM 888 N N . VAL A 1 119 ? 6.855 -18.234 -21 1 54.66 119 VAL A N 1
ATOM 889 C CA . VAL A 1 119 ? 6.602 -19.047 -22.188 1 54.66 119 VAL A CA 1
ATOM 890 C C . VAL A 1 119 ? 5.145 -18.891 -22.609 1 54.66 119 VAL A C 1
ATOM 892 O O . VAL A 1 119 ? 4.828 -19 -23.797 1 54.66 119 VAL A O 1
ATOM 895 N N . VAL A 1 120 ? 4.289 -18.594 -21.688 1 50.69 120 VAL A N 1
ATOM 896 C CA . VAL A 1 120 ? 2.881 -18.484 -22.062 1 50.69 120 VAL A CA 1
ATOM 897 C C . VAL A 1 120 ? 2.635 -17.141 -22.75 1 50.69 120 VAL A C 1
ATOM 899 O O . VAL A 1 120 ? 1.817 -17.047 -23.672 1 50.69 120 VAL A O 1
ATOM 902 N N . SER A 1 121 ? 3.141 -16.016 -22.188 1 48.59 121 SER A N 1
ATOM 903 C CA . SER A 1 121 ? 2.855 -14.734 -22.828 1 48.59 121 SER A CA 1
ATOM 904 C C . SER A 1 121 ? 3.23 -14.758 -24.312 1 48.59 121 SER A C 1
ATOM 906 O O . SER A 1 121 ? 2.779 -13.914 -25.078 1 48.59 121 SER A O 1
ATOM 908 N N . ARG A 1 122 ? 4.125 -15.562 -24.734 1 41.47 122 ARG A N 1
ATOM 909 C CA . ARG A 1 122 ? 4.492 -15.562 -26.141 1 41.47 122 ARG A CA 1
ATOM 910 C C . ARG A 1 122 ? 3.389 -16.172 -27 1 41.47 122 ARG A C 1
ATOM 912 O O . ARG A 1 122 ? 3.342 -15.945 -28.219 1 41.47 122 ARG A O 1
ATOM 919 N N . ASN A 1 123 ? 2.635 -17.078 -26.5 1 37.97 123 ASN A N 1
ATOM 920 C CA . ASN A 1 123 ? 1.662 -17.688 -27.406 1 37.97 123 ASN A CA 1
ATOM 921 C C . ASN A 1 123 ? 0.296 -17.016 -27.281 1 37.97 123 ASN A C 1
ATOM 923 O O . ASN A 1 123 ? -0.677 -17.469 -27.891 1 37.97 123 ASN A O 1
ATOM 927 N N . ALA A 1 124 ? 0.094 -16.047 -26.312 1 37.28 124 ALA A N 1
ATOM 928 C CA . ALA A 1 124 ? -1.212 -15.406 -26.422 1 37.28 124 ALA A CA 1
ATOM 929 C C . ALA A 1 124 ? -1.161 -14.227 -27.391 1 37.28 124 ALA A C 1
ATOM 931 O O . ALA A 1 124 ? -0.115 -13.594 -27.562 1 37.28 124 ALA A O 1
ATOM 932 N N . MET B 1 1 ? -10.258 27.719 12.523 1 56.47 1 MET B N 1
ATOM 933 C CA . MET B 1 1 ? -9.828 26.969 11.344 1 56.47 1 MET B CA 1
ATOM 934 C C . MET B 1 1 ? -8.344 27.188 11.07 1 56.47 1 MET B C 1
ATOM 936 O O . MET B 1 1 ? -7.84 28.312 11.203 1 56.47 1 MET B O 1
ATOM 940 N N . LEU B 1 2 ? -7.547 26.078 11.156 1 65.56 2 LEU B N 1
ATOM 941 C CA . LEU B 1 2 ? -6.113 26.266 10.977 1 65.56 2 LEU B CA 1
ATOM 942 C C . LEU B 1 2 ? -5.812 26.922 9.633 1 65.56 2 LEU B C 1
ATOM 944 O O . LEU B 1 2 ? -6.406 26.562 8.617 1 65.56 2 LEU B O 1
ATOM 948 N N . ARG B 1 3 ? -5.23 28.094 9.727 1 82.88 3 ARG B N 1
ATOM 949 C CA . ARG B 1 3 ? -4.734 28.75 8.516 1 82.88 3 ARG B CA 1
ATOM 950 C C . ARG B 1 3 ? -3.803 27.812 7.746 1 82.88 3 ARG B C 1
ATOM 952 O O . ARG B 1 3 ? -3.115 26.984 8.336 1 82.88 3 ARG B O 1
ATOM 959 N N . GLN B 1 4 ? -3.807 27.844 6.527 1 84.62 4 GLN B N 1
ATOM 960 C CA . GLN B 1 4 ? -3.041 26.984 5.621 1 84.62 4 GLN B CA 1
ATOM 961 C C . GLN B 1 4 ? -1.563 26.969 6 1 84.62 4 GLN B C 1
ATOM 963 O O . GLN B 1 4 ? -0.943 25.906 6.055 1 84.62 4 GLN B O 1
ATOM 968 N N . LYS B 1 5 ? -1.08 28.203 6.266 1 90.75 5 LYS B N 1
ATOM 969 C CA . LYS B 1 5 ? 0.332 28.297 6.629 1 90.75 5 LYS B CA 1
ATOM 970 C C . LYS B 1 5 ? 0.624 27.531 7.914 1 90.75 5 LYS B C 1
ATOM 972 O O . LYS B 1 5 ? 1.646 26.844 8.016 1 90.75 5 LYS B O 1
ATOM 977 N N . ALA B 1 6 ? -0.259 27.688 8.867 1 90.62 6 ALA B N 1
ATOM 978 C CA . ALA B 1 6 ? -0.111 26.969 10.133 1 90.62 6 ALA B CA 1
ATOM 979 C C . ALA B 1 6 ? -0.179 25.469 9.914 1 90.62 6 ALA B C 1
ATOM 981 O O . ALA B 1 6 ? 0.554 24.703 10.555 1 90.62 6 ALA B O 1
ATOM 982 N N . LEU B 1 7 ? -1 25.016 9.047 1 93.06 7 LEU B N 1
ATOM 983 C CA . LEU B 1 7 ? -1.16 23.594 8.742 1 93.06 7 LEU B CA 1
ATOM 984 C C . LEU B 1 7 ? 0.114 23.016 8.133 1 93.06 7 LEU B C 1
ATOM 986 O O . LEU B 1 7 ? 0.587 21.969 8.547 1 93.06 7 LEU B O 1
ATOM 990 N N . VAL B 1 8 ? 0.669 23.766 7.266 1 94.25 8 VAL B N 1
ATOM 991 C CA . VAL B 1 8 ? 1.903 23.344 6.617 1 94.25 8 VAL B CA 1
ATOM 992 C C . VAL B 1 8 ? 3.035 23.281 7.641 1 94.25 8 VAL B C 1
ATOM 994 O O . VAL B 1 8 ? 3.857 22.359 7.617 1 94.25 8 VAL B O 1
ATOM 997 N N . GLU B 1 9 ? 3.031 24.266 8.469 1 94.12 9 GLU B N 1
ATOM 998 C CA . GLU B 1 9 ? 4.055 24.297 9.508 1 94.12 9 GLU B CA 1
ATOM 999 C C . GLU B 1 9 ? 3.928 23.109 10.445 1 94.12 9 GLU B C 1
ATOM 1001 O O . GLU B 1 9 ? 4.934 22.5 10.82 1 94.12 9 GLU B O 1
ATOM 1006 N N . VAL B 1 10 ? 2.717 22.766 10.773 1 95 10 VAL B N 1
ATOM 1007 C CA . VAL B 1 10 ? 2.477 21.641 11.672 1 95 10 VAL B CA 1
ATOM 1008 C C . VAL B 1 10 ? 2.885 20.328 10.984 1 95 10 VAL B C 1
ATOM 1010 O O . VAL B 1 10 ? 3.521 19.469 11.594 1 95 10 VAL B O 1
ATOM 1013 N N . LEU B 1 11 ? 2.59 20.203 9.711 1 96.25 11 LEU B N 1
ATOM 1014 C CA . LEU B 1 11 ? 2.994 19.031 8.945 1 96.25 11 LEU B CA 1
ATOM 1015 C C . LEU B 1 11 ? 4.512 18.906 8.891 1 96.25 11 LEU B C 1
ATOM 1017 O O . LEU B 1 11 ? 5.055 17.797 8.914 1 96.25 11 LEU B O 1
ATOM 1021 N N . GLY B 1 12 ? 5.117 20.016 8.859 1 96.12 12 GLY B N 1
ATOM 1022 C CA . GLY B 1 12 ? 6.562 20.062 8.742 1 96.12 12 GLY B CA 1
ATOM 1023 C C . GLY B 1 12 ? 7.277 19.625 10.008 1 96.12 12 GLY B C 1
ATOM 1024 O O . GLY B 1 12 ? 8.469 19.312 9.977 1 96.12 12 GLY B O 1
ATOM 1025 N N . GLN B 1 13 ? 6.57 19.547 11.086 1 94.81 13 GLN B N 1
ATOM 1026 C CA . GLN B 1 13 ? 7.164 19.203 12.375 1 94.81 13 GLN B CA 1
ATOM 1027 C C . GLN B 1 13 ? 7.637 17.75 12.398 1 94.81 13 GLN B C 1
ATOM 1029 O O . GLN B 1 13 ? 8.484 17.391 13.211 1 94.81 13 GLN B O 1
ATOM 1034 N N . VAL B 1 14 ? 7.164 16.953 11.516 1 95.06 14 VAL B N 1
ATOM 1035 C CA . VAL B 1 14 ? 7.523 15.547 11.555 1 95.06 14 VAL B CA 1
ATOM 1036 C C . VAL B 1 14 ? 8.703 15.289 10.617 1 95.06 14 VAL B C 1
ATOM 1038 O O . VAL B 1 14 ? 9.289 14.203 10.625 1 95.06 14 VAL B O 1
ATOM 1041 N N . ASN B 1 15 ? 9.031 16.312 9.852 1 94.81 15 ASN B N 1
ATOM 1042 C CA . ASN B 1 15 ? 10.086 16.125 8.859 1 94.81 15 ASN B CA 1
ATOM 1043 C C . ASN B 1 15 ? 11.461 16.047 9.516 1 94.81 15 ASN B C 1
ATOM 1045 O O . ASN B 1 15 ? 11.82 16.906 10.32 1 94.81 15 ASN B O 1
ATOM 1049 N N . THR B 1 16 ? 12.133 15.008 9.219 1 93.75 16 THR B N 1
ATOM 1050 C CA . THR B 1 16 ? 13.508 14.758 9.633 1 93.75 16 THR B CA 1
ATOM 1051 C C . THR B 1 16 ? 14.328 14.219 8.469 1 93.75 16 THR B C 1
ATOM 1053 O O . THR B 1 16 ? 13.945 14.359 7.312 1 93.75 16 THR B O 1
ATOM 1056 N N . ALA B 1 17 ? 15.484 13.672 8.766 1 90.19 17 ALA B N 1
ATOM 1057 C CA . ALA B 1 17 ? 16.312 13.078 7.727 1 90.19 17 ALA B CA 1
ATOM 1058 C C . ALA B 1 17 ? 15.656 11.844 7.125 1 90.19 17 ALA B C 1
ATOM 1060 O O . ALA B 1 17 ? 15.719 11.617 5.918 1 90.19 17 ALA B O 1
ATOM 1061 N N . GLU B 1 18 ? 14.859 11.109 7.996 1 92.25 18 GLU B N 1
ATOM 1062 C CA . GLU B 1 18 ? 14.305 9.836 7.531 1 92.25 18 GLU B CA 1
ATOM 1063 C C . GLU B 1 18 ? 12.836 9.984 7.141 1 92.25 18 GLU B C 1
ATOM 1065 O O . GLU B 1 18 ? 12.328 9.227 6.312 1 92.25 18 GLU B O 1
ATOM 1070 N N . VAL B 1 19 ? 12.156 10.922 7.801 1 96.12 19 VAL B N 1
ATOM 1071 C CA . VAL B 1 19 ? 10.789 11.266 7.422 1 96.12 19 VAL B CA 1
ATOM 1072 C C . VAL B 1 19 ? 10.797 12.516 6.547 1 96.12 19 VAL B C 1
ATOM 1074 O O . VAL B 1 19 ? 11.031 13.625 7.035 1 96.12 19 VAL B O 1
ATOM 1077 N N . THR B 1 20 ? 10.453 12.359 5.305 1 95.56 20 THR B N 1
ATOM 1078 C CA . THR B 1 20 ? 10.805 13.375 4.316 1 95.56 20 THR B CA 1
ATOM 1079 C C . THR B 1 20 ? 9.594 14.234 3.965 1 95.56 20 THR B C 1
ATOM 1081 O O . THR B 1 20 ? 9.734 15.281 3.328 1 95.56 20 THR B O 1
ATOM 1084 N N . GLY B 1 21 ? 8.398 13.75 4.395 1 96.44 21 GLY B N 1
ATOM 1085 C CA . GLY B 1 21 ? 7.238 14.555 4.043 1 96.44 21 GLY B CA 1
ATOM 1086 C C . GLY B 1 21 ? 5.969 14.117 4.75 1 96.44 21 GLY B C 1
ATOM 1087 O O . GLY B 1 21 ? 5.879 12.984 5.238 1 96.44 21 GLY B O 1
ATOM 1088 N N . ALA B 1 22 ? 5.043 15.062 4.77 1 97.69 22 ALA B N 1
ATOM 1089 C CA . ALA B 1 22 ? 3.711 14.852 5.324 1 97.69 22 ALA B CA 1
ATOM 1090 C C . ALA B 1 22 ? 2.639 15.484 4.441 1 97.69 22 ALA B C 1
ATOM 1092 O O . ALA B 1 22 ? 2.814 16.594 3.947 1 97.69 22 ALA B O 1
ATOM 1093 N N . LEU B 1 23 ? 1.617 14.695 4.25 1 97.31 23 LEU B N 1
ATOM 1094 C CA . LEU B 1 23 ? 0.536 15.141 3.375 1 97.31 23 LEU B CA 1
ATOM 1095 C C . LEU B 1 23 ? -0.811 15.031 4.082 1 97.31 23 LEU B C 1
ATOM 1097 O O . LEU B 1 23 ? -1.089 14.039 4.75 1 97.31 23 LEU B O 1
ATOM 1101 N N . LEU B 1 24 ? -1.647 16.047 3.938 1 97 24 LEU B N 1
ATOM 1102 C CA . LEU B 1 24 ? -3.053 16.031 4.332 1 97 24 LEU B CA 1
ATOM 1103 C C . LEU B 1 24 ? -3.961 16.156 3.113 1 97 24 LEU B C 1
ATOM 1105 O O . LEU B 1 24 ? -3.785 17.062 2.297 1 97 24 LEU B O 1
ATOM 1109 N N . PHE B 1 25 ? -4.863 15.242 3.014 1 96.31 25 PHE B N 1
ATOM 1110 C CA . PHE B 1 25 ? -5.723 15.234 1.837 1 96.31 25 PHE B CA 1
ATOM 1111 C C . PHE B 1 25 ? -7.09 14.641 2.17 1 96.31 25 PHE B C 1
ATOM 1113 O O . PHE B 1 25 ? -7.246 13.969 3.195 1 96.31 25 PHE B O 1
ATOM 1120 N N . ASN B 1 26 ? -8.055 14.914 1.447 1 95.31 26 ASN B N 1
ATOM 1121 C CA . ASN B 1 26 ? -9.391 14.383 1.718 1 95.31 26 ASN B CA 1
ATOM 1122 C C . ASN B 1 26 ? -9.57 12.992 1.118 1 95.31 26 ASN B C 1
ATOM 1124 O O . ASN B 1 26 ? -8.641 12.445 0.512 1 95.31 26 ASN B O 1
ATOM 1128 N N . ARG B 1 27 ? -10.781 12.523 1.239 1 92.44 27 ARG B N 1
ATOM 1129 C CA . ARG B 1 27 ? -11.031 11.133 0.868 1 92.44 27 ARG B CA 1
ATOM 1130 C C . ARG B 1 27 ? -11.008 10.961 -0.647 1 92.44 27 ARG B C 1
ATOM 1132 O O . ARG B 1 27 ? -10.852 9.844 -1.146 1 92.44 27 ARG B O 1
ATOM 1139 N N . GLU B 1 28 ? -11.117 12.102 -1.367 1 94.44 28 GLU B N 1
ATOM 1140 C CA . GLU B 1 28 ? -11.102 12.055 -2.826 1 94.44 28 GLU B CA 1
ATOM 1141 C C . GLU B 1 28 ? -9.672 12.133 -3.361 1 94.44 28 GLU B C 1
ATOM 1143 O O . GLU B 1 28 ? -9.445 11.992 -4.566 1 94.44 28 GLU B O 1
ATOM 1148 N N . GLY B 1 29 ? -8.773 12.406 -2.492 1 95.69 29 GLY B N 1
ATOM 1149 C CA . GLY B 1 29 ? -7.379 12.469 -2.9 1 95.69 29 GLY B CA 1
ATOM 1150 C C . GLY B 1 29 ? -6.898 13.875 -3.18 1 95.69 29 GLY B C 1
ATOM 1151 O O . GLY B 1 29 ? -5.77 14.078 -3.635 1 95.69 29 GLY B O 1
ATOM 1152 N N . LEU B 1 30 ? -7.754 14.812 -2.941 1 95.81 30 LEU B N 1
ATOM 1153 C CA . LEU B 1 30 ? -7.34 16.203 -3.115 1 95.81 30 LEU B CA 1
ATOM 1154 C C . LEU B 1 30 ? -6.363 16.625 -2.021 1 95.81 30 LEU B C 1
ATOM 1156 O O . LEU B 1 30 ? -6.691 16.562 -0.834 1 95.81 30 LEU B O 1
ATOM 1160 N N . LEU B 1 31 ? -5.223 17.094 -2.416 1 96.12 31 LEU B N 1
ATOM 1161 C CA . LEU B 1 31 ? -4.191 17.531 -1.478 1 96.12 31 LEU B CA 1
ATOM 1162 C C . LEU B 1 31 ? -4.566 18.859 -0.833 1 96.12 31 LEU B C 1
ATOM 1164 O O . LEU B 1 31 ? -4.832 19.844 -1.533 1 96.12 31 LEU B O 1
ATOM 1168 N N . LEU B 1 32 ? -4.609 18.922 0.49 1 94.69 32 LEU B N 1
ATOM 1169 C CA . LEU B 1 32 ? -4.945 20.141 1.221 1 94.69 32 LEU B CA 1
AT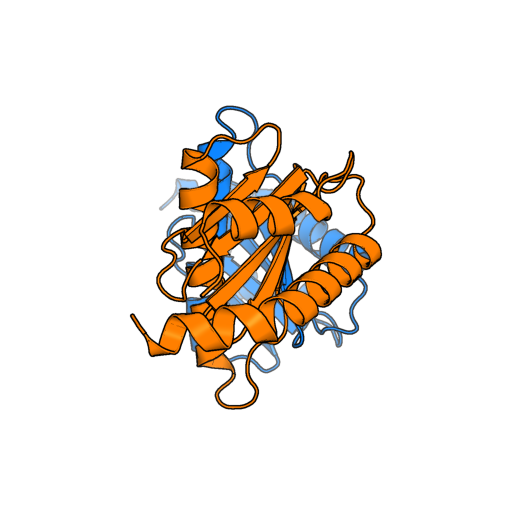OM 1170 C C . LEU B 1 32 ? -3.684 20.844 1.696 1 94.69 32 LEU B C 1
ATOM 1172 O O . LEU B 1 32 ? -3.625 22.078 1.7 1 94.69 32 LEU B O 1
ATOM 1176 N N . ALA B 1 33 ? -2.75 20.062 2.053 1 94.81 33 ALA B N 1
ATOM 1177 C CA . ALA B 1 33 ? -1.492 20.625 2.551 1 94.81 33 ALA B CA 1
ATOM 1178 C C . ALA B 1 33 ? -0.362 19.594 2.432 1 94.81 33 ALA B C 1
ATOM 1180 O O . ALA B 1 33 ? -0.598 18.391 2.496 1 94.81 33 ALA B O 1
ATOM 1181 N N . TYR B 1 34 ? 0.812 20.125 2.258 1 95.88 34 TYR B N 1
ATOM 1182 C CA . TYR B 1 34 ? 1.992 19.281 2.109 1 95.88 34 TYR B CA 1
ATOM 1183 C C . TYR B 1 34 ? 3.23 19.969 2.672 1 95.88 34 TYR B C 1
ATOM 1185 O O . TYR B 1 34 ? 3.412 21.172 2.494 1 95.88 34 TYR B O 1
ATOM 1193 N N . SER B 1 35 ? 3.93 19.234 3.314 1 96.5 35 SER B N 1
ATOM 1194 C CA . SER B 1 35 ? 5.273 19.641 3.723 1 96.5 35 SER B CA 1
ATOM 1195 C C . SER B 1 35 ? 6.285 18.516 3.467 1 96.5 35 SER B C 1
ATOM 1197 O O . SER B 1 35 ? 6.102 17.391 3.928 1 96.5 35 SER B O 1
ATOM 1199 N N . GLY B 1 36 ? 7.316 18.812 2.686 1 94.31 36 GLY B N 1
ATOM 1200 C CA . GLY B 1 36 ? 8.312 17.797 2.396 1 94.31 36 GLY B CA 1
ATOM 1201 C C . GLY B 1 36 ? 9.547 18.359 1.711 1 94.31 36 GLY B C 1
ATOM 1202 O O . GLY B 1 36 ? 9.508 19.438 1.125 1 94.31 36 GLY B O 1
ATOM 1203 N N . TYR B 1 37 ? 10.578 17.578 1.934 1 85.06 37 TYR B N 1
ATOM 1204 C CA . TYR B 1 37 ? 11.828 17.875 1.244 1 85.06 37 TYR B CA 1
ATOM 1205 C C . TYR B 1 37 ? 12.078 16.875 0.119 1 85.06 37 TYR B C 1
ATOM 1207 O O . TYR B 1 37 ? 11.664 15.719 0.203 1 85.06 37 TYR B O 1
ATOM 1215 N N . GLY B 1 38 ? 12.414 17.344 -1.066 1 76.12 38 GLY B N 1
ATOM 1216 C CA . GLY B 1 38 ? 12.867 16.438 -2.107 1 76.12 38 GLY B CA 1
ATOM 1217 C C . GLY B 1 38 ? 11.797 16.125 -3.131 1 76.12 38 GLY B C 1
ATOM 1218 O O . GLY B 1 38 ? 12.102 15.664 -4.234 1 76.12 38 GLY B O 1
ATOM 1219 N N . ASP B 1 39 ? 10.508 16.156 -2.668 1 76.62 39 ASP B N 1
ATOM 1220 C CA . ASP B 1 39 ? 9.438 15.867 -3.617 1 76.62 39 ASP B CA 1
ATOM 1221 C C . ASP B 1 39 ? 8.758 17.156 -4.078 1 76.62 39 ASP B C 1
ATOM 1223 O O . ASP B 1 39 ? 8.648 18.109 -3.312 1 76.62 39 ASP B O 1
ATOM 1227 N N . SER B 1 40 ? 8.445 17.094 -5.246 1 84.19 40 SER B N 1
ATOM 1228 C CA . SER B 1 40 ? 7.641 18.203 -5.75 1 84.19 40 SER B CA 1
ATOM 1229 C C . SER B 1 40 ? 6.191 18.078 -5.285 1 84.19 40 SER B C 1
ATOM 1231 O O . SER B 1 40 ? 5.742 17 -4.914 1 84.19 40 SER B O 1
ATOM 1233 N N . LYS B 1 41 ? 5.539 19.188 -5.355 1 87.44 41 LYS B N 1
ATOM 1234 C CA . LYS B 1 41 ? 4.117 19.203 -5.016 1 87.44 41 LYS B CA 1
ATOM 1235 C C . LYS B 1 41 ? 3.314 18.312 -5.953 1 87.44 41 LYS B C 1
ATOM 1237 O O . LYS B 1 41 ? 2.336 17.688 -5.535 1 87.44 41 LYS B O 1
ATOM 1242 N N . ASP B 1 42 ? 3.756 18.188 -7.125 1 89.88 42 ASP B N 1
ATOM 1243 C CA . ASP B 1 42 ? 3.088 17.328 -8.102 1 89.88 42 ASP B CA 1
ATOM 1244 C C . ASP B 1 42 ? 3.154 15.867 -7.691 1 89.88 42 ASP B C 1
ATOM 1246 O O . ASP B 1 42 ? 2.188 15.117 -7.863 1 89.88 42 ASP B O 1
ATOM 1250 N N . HIS B 1 43 ? 4.258 15.586 -7.137 1 89.06 43 HIS B N 1
ATOM 1251 C CA . HIS B 1 43 ? 4.402 14.211 -6.664 1 89.06 43 HIS B CA 1
ATOM 1252 C C . HIS B 1 43 ? 3.52 13.945 -5.449 1 89.06 43 HIS B C 1
ATOM 1254 O O . HIS B 1 43 ? 2.951 12.859 -5.316 1 89.06 43 HIS B O 1
ATOM 1260 N N . ALA B 1 44 ? 3.342 15.023 -4.684 1 93.25 44 ALA B N 1
ATOM 1261 C CA . ALA B 1 44 ? 2.48 14.914 -3.51 1 93.25 44 ALA B CA 1
ATOM 1262 C C . ALA B 1 44 ? 1.02 14.742 -3.916 1 93.25 44 ALA B C 1
ATOM 1264 O O . ALA B 1 44 ? 0.287 13.961 -3.311 1 93.25 44 ALA B O 1
ATOM 1265 N N . ASN B 1 45 ? 0.603 15.422 -4.953 1 94.5 45 ASN B N 1
ATOM 1266 C CA . ASN B 1 45 ? -0.748 15.289 -5.492 1 94.5 45 ASN B CA 1
ATOM 1267 C C . ASN B 1 45 ? -1.013 13.867 -5.984 1 94.5 45 ASN B C 1
ATOM 1269 O O . ASN B 1 45 ? -2.07 13.297 -5.707 1 94.5 45 ASN B O 1
ATOM 1273 N N . VAL B 1 46 ? -0.025 13.344 -6.648 1 91.06 46 VAL B N 1
ATOM 1274 C CA . VAL B 1 46 ? -0.148 11.992 -7.184 1 91.06 46 VAL B CA 1
ATOM 1275 C C . VAL B 1 46 ? -0.235 10.992 -6.035 1 91.06 46 VAL B C 1
ATOM 1277 O O . VAL B 1 46 ? -1.077 10.086 -6.051 1 91.06 46 VAL B O 1
ATOM 1280 N N . SER B 1 47 ? 0.587 11.188 -4.98 1 93 47 SER B N 1
ATOM 1281 C CA . SER B 1 47 ? 0.586 10.289 -3.826 1 93 47 SER B CA 1
ATOM 1282 C C . SER B 1 47 ? -0.747 10.344 -3.088 1 93 47 SER B C 1
ATOM 1284 O O . SER B 1 47 ? -1.292 9.305 -2.709 1 93 47 SER B O 1
ATOM 1286 N N . ALA B 1 48 ? -1.281 11.516 -2.947 1 95.5 48 ALA B N 1
ATOM 1287 C CA . ALA B 1 48 ? -2.559 11.688 -2.26 1 95.5 48 ALA B CA 1
ATOM 1288 C C . ALA B 1 48 ? -3.672 10.93 -2.973 1 95.5 48 ALA B C 1
ATOM 1290 O O . ALA B 1 48 ? -4.449 10.211 -2.338 1 95.5 48 ALA B O 1
ATOM 1291 N N . ALA B 1 49 ? -3.703 11.023 -4.266 1 93.56 49 ALA B N 1
ATOM 1292 C CA . ALA B 1 49 ? -4.707 10.328 -5.074 1 93.56 49 ALA B CA 1
ATOM 1293 C C . ALA B 1 49 ? -4.566 8.82 -4.949 1 93.56 49 ALA B C 1
ATOM 1295 O O . ALA B 1 49 ? -5.562 8.109 -4.785 1 93.56 49 ALA B O 1
ATOM 1296 N N . LEU B 1 50 ? -3.352 8.43 -4.98 1 90.38 50 LEU B N 1
ATOM 1297 C CA . LEU B 1 50 ? -3.074 7 -4.93 1 90.38 50 LEU B CA 1
ATOM 1298 C C . LEU B 1 50 ? -3.436 6.426 -3.564 1 90.38 50 LEU B C 1
ATOM 1300 O O . LEU B 1 50 ? -4.113 5.398 -3.479 1 90.38 50 LEU B O 1
ATOM 1304 N N . ILE B 1 51 ? -3.02 7.031 -2.52 1 94.25 51 ILE B N 1
ATOM 1305 C CA . ILE B 1 51 ? -3.283 6.559 -1.164 1 94.25 51 ILE B CA 1
ATOM 1306 C C . ILE B 1 51 ? -4.785 6.57 -0.896 1 94.25 51 ILE B C 1
ATOM 1308 O O . ILE B 1 51 ? -5.324 5.633 -0.302 1 94.25 51 ILE B O 1
ATOM 1312 N N . SER B 1 52 ? -5.41 7.602 -1.352 1 94.5 52 SER B N 1
ATOM 1313 C CA . SER B 1 52 ? -6.852 7.656 -1.15 1 94.5 52 SER B CA 1
ATOM 1314 C C . SER B 1 52 ? -7.551 6.484 -1.832 1 94.5 52 SER B C 1
ATOM 1316 O O . SER B 1 52 ? -8.5 5.918 -1.284 1 94.5 52 SER B O 1
ATOM 1318 N N . SER B 1 53 ? -7.078 6.145 -2.951 1 88.62 53 SER B N 1
ATOM 1319 C CA . SER B 1 53 ? -7.645 5.016 -3.686 1 88.62 53 SER B CA 1
ATOM 1320 C C . SER B 1 53 ? -7.438 3.707 -2.932 1 88.62 53 SER B C 1
ATOM 1322 O O . SER B 1 53 ? -8.352 2.885 -2.842 1 88.62 53 SER B O 1
ATOM 1324 N N . ILE B 1 54 ? -6.344 3.574 -2.406 1 88.69 54 ILE B N 1
ATOM 1325 C CA . ILE B 1 54 ? -6.016 2.381 -1.633 1 88.69 54 ILE B CA 1
ATOM 1326 C C . ILE B 1 54 ? -6.891 2.316 -0.384 1 88.69 54 ILE B C 1
ATOM 1328 O O . ILE B 1 54 ? -7.523 1.292 -0.114 1 88.69 54 ILE B O 1
ATOM 1332 N N . TRP B 1 55 ? -6.984 3.457 0.223 1 91.25 55 TRP B N 1
ATOM 1333 C CA . TRP B 1 55 ? -7.781 3.533 1.442 1 91.25 55 TRP B CA 1
ATOM 1334 C C . TRP B 1 55 ? -9.234 3.172 1.166 1 91.25 55 TRP B C 1
ATOM 1336 O O . TRP B 1 55 ? -9.828 2.354 1.875 1 91.25 55 TRP B O 1
ATOM 1346 N N . GLU B 1 56 ? -9.734 3.676 0.162 1 87.56 56 GLU B N 1
ATOM 1347 C CA . GLU B 1 56 ? -11.125 3.439 -0.204 1 87.56 56 GLU B CA 1
ATOM 1348 C C . GLU B 1 56 ? -11.367 1.967 -0.519 1 87.56 56 GLU B C 1
ATOM 1350 O O . GLU B 1 56 ? -12.398 1.407 -0.13 1 87.56 56 GLU B O 1
ATOM 1355 N N . SER B 1 57 ? -10.477 1.365 -1.169 1 82.19 57 SER B N 1
ATOM 1356 C CA . SER 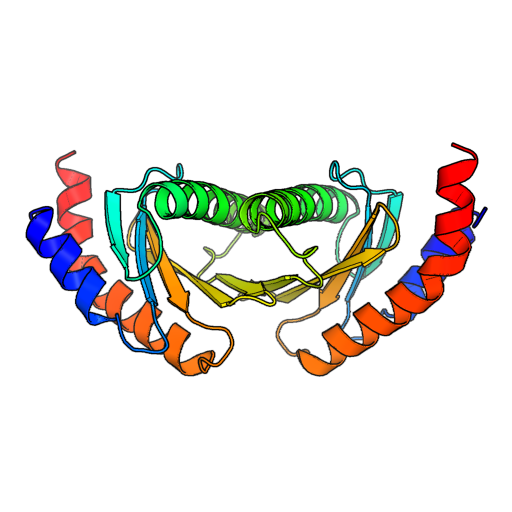B 1 57 ? -10.609 -0.034 -1.561 1 82.19 57 SER B CA 1
ATOM 1357 C C . SER B 1 57 ? -10.656 -0.948 -0.341 1 82.19 57 SER B C 1
ATOM 1359 O O . SER B 1 57 ? -11.352 -1.964 -0.344 1 82.19 57 SER B O 1
ATOM 1361 N N . PHE B 1 58 ? -9.898 -0.607 0.663 1 79.56 58 PHE B N 1
ATOM 1362 C CA . PHE B 1 58 ? -9.828 -1.437 1.859 1 79.56 58 PHE B CA 1
ATOM 1363 C C . PHE B 1 58 ? -10.922 -1.066 2.846 1 79.56 58 PHE B C 1
ATOM 1365 O O . PHE B 1 58 ? -11.391 -1.912 3.613 1 79.56 58 PHE B O 1
ATOM 1372 N N . ASP B 1 59 ? -11.312 0.195 2.812 1 78.06 59 ASP B N 1
ATOM 1373 C CA . ASP B 1 59 ? -12.359 0.675 3.707 1 78.06 59 ASP B CA 1
ATOM 1374 C C . ASP B 1 59 ? -13.711 0.064 3.348 1 78.06 59 ASP B C 1
ATOM 1376 O O . ASP B 1 59 ? -14.5 -0.273 4.23 1 78.06 59 ASP B O 1
ATOM 1380 N N . LYS B 1 60 ? -13.992 -0.141 2.117 1 71.25 60 LYS B N 1
ATOM 1381 C CA . LYS B 1 60 ? -15.242 -0.713 1.623 1 71.25 60 LYS B CA 1
ATOM 1382 C C . LYS B 1 60 ? -15.305 -2.215 1.892 1 71.25 60 LYS B C 1
ATOM 1384 O O . LYS B 1 60 ? -16.375 -2.762 2.146 1 71.25 60 LYS B O 1
ATOM 1389 N N . LYS B 1 61 ? -14.25 -2.898 1.791 1 59.91 61 LYS B N 1
ATOM 1390 C CA . LYS B 1 61 ? -14.211 -4.348 1.969 1 59.91 61 LYS B CA 1
ATOM 1391 C C . LYS B 1 61 ? -14.5 -4.73 3.418 1 59.91 61 LYS B C 1
ATOM 1393 O O . LYS B 1 61 ? -14.992 -5.828 3.691 1 59.91 61 LYS B O 1
ATOM 1398 N N . GLY B 1 62 ? -14.023 -4.012 4.254 1 53.81 62 GLY B N 1
ATOM 1399 C CA . GLY B 1 62 ? -14.172 -4.395 5.648 1 53.81 62 GLY B CA 1
ATOM 1400 C C . GLY B 1 62 ? -15.594 -4.238 6.16 1 53.81 62 GLY B C 1
ATOM 1401 O O . GLY B 1 62 ? -15.891 -4.562 7.312 1 53.81 62 GLY B O 1
ATOM 1402 N N . GLY B 1 63 ? -16.484 -4.293 5.148 1 50.31 63 GLY B N 1
ATOM 1403 C CA . GLY B 1 63 ? -17.828 -4.191 5.711 1 50.31 63 GLY B CA 1
ATOM 1404 C C . GLY B 1 63 ? -17.875 -3.4 7.004 1 50.31 63 GLY B C 1
ATOM 1405 O O . GLY B 1 63 ? -18.938 -2.979 7.441 1 50.31 63 GLY B O 1
ATOM 1406 N N . ARG B 1 64 ? -17.188 -4.035 8.156 1 46.75 64 ARG B N 1
ATOM 1407 C CA . ARG B 1 64 ? -17.281 -3.516 9.516 1 46.75 64 ARG B CA 1
ATOM 1408 C C . ARG B 1 64 ? -16.375 -2.297 9.695 1 46.75 64 ARG B C 1
ATOM 1410 O O . ARG B 1 64 ? -16.188 -1.52 8.758 1 46.75 64 ARG B O 1
ATOM 1417 N N . GLU B 1 65 ? -15.234 -2.557 10.602 1 55.69 65 GLU B N 1
ATOM 1418 C CA . GLU B 1 65 ? -14.414 -1.604 11.344 1 55.69 65 GLU B CA 1
ATOM 1419 C C . GLU B 1 65 ? -13.531 -0.785 10.406 1 55.69 65 GLU B C 1
ATOM 1421 O O . GLU B 1 65 ? -13.039 -1.302 9.398 1 55.69 65 GLU B O 1
ATOM 1426 N N . ASP B 1 66 ? -13.586 0.548 10.383 1 71.75 66 ASP B N 1
ATOM 1427 C CA . ASP B 1 66 ? -12.852 1.675 9.805 1 71.75 66 ASP B CA 1
ATOM 1428 C C . ASP B 1 66 ? -11.352 1.397 9.773 1 71.75 66 ASP B C 1
ATOM 1430 O O . ASP B 1 66 ? -10.766 0.993 10.773 1 71.75 66 ASP B O 1
ATOM 1434 N N . LEU B 1 67 ? -10.773 1.293 8.547 1 82.38 67 LEU B N 1
ATOM 1435 C CA . LEU B 1 67 ? -9.328 1.217 8.391 1 82.38 67 LEU B CA 1
ATOM 1436 C C . LEU B 1 67 ? -8.633 2.236 9.289 1 82.38 67 LEU B C 1
ATOM 1438 O O . LEU B 1 67 ? -8.984 3.418 9.281 1 82.38 67 LEU B O 1
ATOM 1442 N N . LYS B 1 68 ? -7.762 1.676 10.141 1 88.25 68 LYS B N 1
ATOM 1443 C CA . LYS B 1 68 ? -7.074 2.576 11.062 1 88.25 68 LYS B CA 1
ATOM 1444 C C . LYS B 1 68 ? -5.789 3.117 10.438 1 88.25 68 LYS B C 1
ATOM 1446 O O . LYS B 1 68 ? -5.461 4.293 10.602 1 88.25 68 LYS B O 1
ATOM 1451 N N . GLU B 1 69 ? -5.051 2.215 9.773 1 93.06 69 GLU B N 1
ATOM 1452 C CA . GLU B 1 69 ? -3.771 2.596 9.188 1 93.06 69 GLU B CA 1
ATOM 1453 C C . GLU B 1 69 ? -3.432 1.715 7.988 1 93.06 69 GLU B C 1
ATOM 1455 O O . GLU B 1 69 ? -3.842 0.554 7.926 1 93.06 69 GLU B O 1
ATOM 1460 N N . ALA B 1 70 ? -2.76 2.293 7.094 1 93.38 70 ALA B N 1
ATOM 1461 C CA . ALA B 1 70 ? -2.18 1.565 5.969 1 93.38 70 ALA B CA 1
ATOM 1462 C C . ALA B 1 70 ? -0.734 1.992 5.727 1 93.38 70 ALA B C 1
ATOM 1464 O O . ALA B 1 70 ? -0.399 3.172 5.852 1 93.38 70 ALA B O 1
ATOM 1465 N N . MET B 1 71 ? 0.112 1.073 5.457 1 95 71 MET B N 1
ATOM 1466 C CA . MET B 1 71 ? 1.504 1.378 5.141 1 95 71 MET B CA 1
ATOM 1467 C C . MET B 1 71 ? 1.923 0.71 3.834 1 95 71 MET B C 1
ATOM 1469 O O . MET B 1 71 ? 1.603 -0.456 3.598 1 95 71 MET B O 1
ATOM 1473 N N . ILE B 1 72 ? 2.57 1.464 3.004 1 94.31 72 ILE B N 1
ATOM 1474 C CA . ILE B 1 72 ? 3.113 0.969 1.744 1 94.31 72 ILE B CA 1
ATOM 1475 C C . ILE B 1 72 ? 4.641 1.014 1.786 1 94.31 72 ILE B C 1
ATOM 1477 O O . ILE B 1 72 ? 5.227 2.059 2.074 1 94.31 72 ILE B O 1
ATOM 1481 N N . ILE B 1 73 ? 5.273 -0.101 1.548 1 92.5 73 ILE B N 1
ATOM 1482 C CA . ILE B 1 73 ? 6.727 -0.221 1.542 1 92.5 73 ILE B CA 1
ATOM 1483 C C . ILE B 1 73 ? 7.211 -0.56 0.133 1 92.5 73 ILE B C 1
ATOM 1485 O O . ILE B 1 73 ? 6.719 -1.504 -0.489 1 92.5 73 ILE B O 1
ATOM 1489 N N . CYS B 1 74 ? 8.133 0.211 -0.395 1 86 74 CYS B N 1
ATOM 1490 C CA . CYS B 1 74 ? 8.766 -0.068 -1.677 1 86 74 CYS B CA 1
ATOM 1491 C C . CYS B 1 74 ? 10.281 0.116 -1.588 1 86 74 CYS B C 1
ATOM 1493 O O . CYS B 1 74 ? 10.812 0.413 -0.516 1 86 74 CYS B O 1
ATOM 1495 N N . GLU B 1 75 ? 10.984 -0.115 -2.635 1 81.62 75 GLU B N 1
ATOM 1496 C CA . GLU B 1 75 ? 12.445 -0.061 -2.676 1 81.62 75 GLU B CA 1
ATOM 1497 C C . GLU B 1 75 ? 12.953 1.348 -2.379 1 81.62 75 GLU B C 1
ATOM 1499 O O . GLU B 1 75 ? 14.016 1.517 -1.782 1 81.62 75 GLU B O 1
ATOM 1504 N N . ASP B 1 76 ? 12.102 2.357 -2.617 1 81.31 76 ASP B N 1
ATOM 1505 C CA . ASP B 1 76 ? 12.617 3.721 -2.535 1 81.31 76 ASP B CA 1
ATOM 1506 C C . ASP B 1 76 ? 12.148 4.406 -1.254 1 81.31 76 ASP B C 1
ATOM 1508 O O . ASP B 1 76 ? 12.578 5.52 -0.945 1 81.31 76 ASP B O 1
ATOM 1512 N N . GLY B 1 77 ? 11.258 3.732 -0.562 1 89.94 77 GLY B N 1
ATOM 1513 C CA . GLY B 1 77 ? 10.789 4.387 0.649 1 89.94 77 GLY B CA 1
ATOM 1514 C C . GLY B 1 77 ? 9.508 3.783 1.199 1 89.94 77 GLY B C 1
ATOM 1515 O O . GLY B 1 77 ? 9.047 2.746 0.715 1 89.94 77 GLY B O 1
ATOM 1516 N N . VAL B 1 78 ? 9.039 4.449 2.275 1 93.88 78 VAL B N 1
ATOM 1517 C CA . VAL B 1 78 ? 7.852 3.998 2.998 1 93.88 78 VAL B CA 1
ATOM 1518 C C . VAL B 1 78 ? 6.824 5.125 3.059 1 93.88 78 VAL B C 1
ATOM 1520 O O . VAL B 1 78 ? 7.188 6.297 3.207 1 93.88 78 VAL B O 1
ATOM 1523 N N . MET B 1 79 ? 5.547 4.75 2.873 1 94.94 79 MET B N 1
ATOM 1524 C CA . MET B 1 79 ? 4.43 5.672 3.062 1 94.94 79 MET B CA 1
ATOM 1525 C C . MET B 1 79 ? 3.42 5.109 4.055 1 94.94 79 MET B C 1
ATOM 1527 O O . MET B 1 79 ? 3.027 3.945 3.955 1 94.94 79 MET B O 1
ATOM 1531 N N . ALA B 1 80 ? 3.041 5.855 5.02 1 96.94 80 ALA B N 1
ATOM 1532 C CA . ALA B 1 80 ? 2.051 5.457 6.016 1 96.94 80 ALA B CA 1
ATOM 1533 C C . ALA B 1 80 ? 0.895 6.449 6.066 1 96.94 80 ALA B C 1
ATOM 1535 O O . ALA B 1 80 ? 1.107 7.664 6.004 1 96.94 80 ALA B O 1
ATOM 1536 N N . ALA B 1 81 ? -0.278 5.941 6.18 1 97.19 81 ALA B N 1
ATOM 1537 C CA . ALA B 1 81 ? -1.453 6.812 6.168 1 97.19 81 ALA B CA 1
ATOM 1538 C C . ALA B 1 81 ? -2.432 6.426 7.273 1 97.19 81 ALA B C 1
ATOM 1540 O O . ALA B 1 81 ? -2.518 5.258 7.656 1 97.19 81 ALA B O 1
ATOM 1541 N N . THR B 1 82 ? -3.125 7.367 7.781 1 96.38 82 THR B N 1
ATOM 1542 C CA . THR B 1 82 ? -4.172 7.164 8.773 1 96.38 82 THR B CA 1
ATOM 1543 C C . THR B 1 82 ? -5.281 8.195 8.609 1 96.38 82 THR B C 1
ATOM 1545 O O . THR B 1 82 ? -5.109 9.195 7.914 1 96.38 82 THR B O 1
ATOM 1548 N N . ARG B 1 83 ? -6.27 7.91 9.266 1 94.5 83 ARG B N 1
ATOM 1549 C CA . ARG B 1 83 ? -7.422 8.805 9.203 1 94.5 83 ARG B CA 1
ATOM 1550 C C . ARG B 1 83 ? -7.297 9.93 10.234 1 94.5 83 ARG B C 1
ATOM 1552 O O . ARG B 1 83 ? -6.836 9.703 11.352 1 94.5 83 ARG B O 1
ATOM 1559 N N . VAL B 1 84 ? -7.715 11.102 9.828 1 94.5 84 VAL B N 1
ATOM 1560 C CA . VAL B 1 84 ? -7.906 12.25 10.711 1 94.5 84 VAL B CA 1
ATOM 1561 C C . VAL B 1 84 ? -9.25 12.914 10.414 1 94.5 84 VAL B C 1
ATOM 1563 O O . VAL B 1 84 ? -9.383 13.617 9.406 1 94.5 84 VAL B O 1
ATOM 1566 N N . ALA B 1 85 ? -10.203 12.688 11.328 1 90.31 85 ALA B N 1
ATOM 1567 C CA . ALA B 1 85 ? -11.57 13.141 11.047 1 90.31 85 ALA B CA 1
ATOM 1568 C C . ALA B 1 85 ? -12.07 12.578 9.719 1 90.31 85 ALA B C 1
ATOM 1570 O O . ALA B 1 85 ? -12.117 11.359 9.531 1 90.31 85 ALA B O 1
ATOM 1571 N N . ASN B 1 86 ? -12.422 13.414 8.789 1 89.5 86 ASN B N 1
ATOM 1572 C CA . ASN B 1 86 ? -12.93 12.945 7.504 1 89.5 86 ASN B CA 1
ATOM 1573 C C . ASN B 1 86 ? -11.867 13.039 6.41 1 89.5 86 ASN B C 1
ATOM 1575 O O . ASN B 1 86 ? -12.195 13.109 5.223 1 89.5 86 ASN B O 1
ATOM 1579 N N . MET B 1 87 ? -10.609 13.117 6.836 1 95.06 87 MET B N 1
ATOM 1580 C CA . MET B 1 87 ? -9.492 13.242 5.91 1 95.06 87 MET B CA 1
ATOM 1581 C C . MET B 1 87 ? -8.484 12.109 6.121 1 95.06 87 MET B C 1
ATOM 1583 O O . MET B 1 87 ? -8.719 11.211 6.93 1 95.06 87 MET B O 1
ATOM 1587 N N . LEU B 1 88 ? -7.426 12.203 5.301 1 96.31 88 LEU B N 1
ATOM 1588 C CA . LEU B 1 88 ? -6.305 11.281 5.438 1 96.31 88 LEU B CA 1
ATOM 1589 C C . LEU B 1 88 ? -5 12.047 5.652 1 96.31 88 LEU B C 1
ATOM 1591 O O . LEU B 1 88 ? -4.793 13.109 5.066 1 96.31 88 LEU B O 1
ATOM 1595 N N . LEU B 1 89 ? -4.223 11.531 6.5 1 97.94 89 LEU B N 1
ATOM 1596 C CA . LEU B 1 89 ? -2.855 11.969 6.762 1 97.94 89 LEU B CA 1
ATOM 1597 C C . LEU B 1 89 ? -1.851 10.906 6.332 1 97.94 89 LEU B C 1
ATOM 1599 O O . LEU B 1 89 ? -2.014 9.727 6.652 1 97.94 89 LEU B O 1
ATOM 1603 N N . ALA B 1 90 ? -0.823 11.328 5.605 1 98 90 ALA B N 1
ATOM 1604 C CA . ALA B 1 90 ? 0.203 10.367 5.203 1 98 90 ALA B CA 1
ATOM 1605 C C . ALA B 1 90 ? 1.602 10.922 5.465 1 98 90 ALA B C 1
ATOM 1607 O O . ALA B 1 90 ? 1.848 12.117 5.285 1 98 90 ALA B O 1
ATOM 1608 N N . LEU B 1 91 ? 2.504 10.102 5.832 1 97.81 91 LEU B N 1
ATOM 1609 C CA . LEU B 1 91 ? 3.922 10.422 5.973 1 97.81 91 LEU B CA 1
ATOM 1610 C C . LEU B 1 91 ? 4.754 9.641 4.957 1 97.81 91 LEU B C 1
ATOM 1612 O O . LEU B 1 91 ? 4.488 8.469 4.699 1 97.81 91 LEU B O 1
ATOM 1616 N N . LYS B 1 92 ? 5.652 10.305 4.426 1 96.06 92 LYS B N 1
ATOM 1617 C CA . LYS B 1 92 ? 6.664 9.695 3.568 1 96.06 92 LYS B CA 1
ATOM 1618 C C . LYS B 1 92 ? 7.992 9.555 4.301 1 96.06 92 LYS B C 1
ATOM 1620 O O . LYS B 1 92 ? 8.445 10.484 4.965 1 96.06 92 LYS B O 1
ATOM 1625 N N . ALA B 1 93 ? 8.672 8.414 4.137 1 96.31 93 ALA B N 1
ATOM 1626 C CA . ALA B 1 93 ? 9.961 8.164 4.785 1 96.31 93 ALA B CA 1
ATOM 1627 C C . ALA B 1 93 ? 10.906 7.41 3.857 1 96.31 93 ALA B C 1
ATOM 1629 O O . ALA B 1 93 ? 10.469 6.816 2.867 1 96.31 93 ALA B O 1
ATOM 1630 N N . THR B 1 94 ? 12.18 7.523 4.184 1 93.25 94 THR B N 1
ATOM 1631 C CA . THR B 1 94 ? 13.195 6.805 3.422 1 93.25 94 THR B CA 1
ATOM 1632 C C . THR B 1 94 ? 13.156 5.312 3.742 1 93.25 94 THR B C 1
ATOM 1634 O O . THR B 1 94 ? 12.57 4.902 4.746 1 93.25 94 THR B O 1
ATOM 1637 N N . LYS B 1 95 ? 13.773 4.527 2.898 1 89 95 LYS B N 1
ATOM 1638 C CA . LYS B 1 95 ? 13.805 3.076 3.057 1 89 95 LYS B CA 1
ATOM 1639 C C . LYS B 1 95 ? 14.562 2.676 4.316 1 89 95 LYS B C 1
ATOM 1641 O O . LYS B 1 95 ? 14.375 1.572 4.836 1 89 95 LYS B O 1
ATOM 1646 N N . ASN B 1 96 ? 15.352 3.525 4.844 1 91.19 96 ASN B N 1
ATOM 1647 C CA . ASN B 1 96 ? 16.188 3.236 6 1 91.19 96 ASN B CA 1
ATOM 1648 C C . ASN B 1 96 ? 15.492 3.602 7.309 1 91.19 96 ASN B C 1
ATOM 1650 O O . ASN B 1 96 ? 16 3.312 8.391 1 91.19 96 ASN B O 1
ATOM 1654 N N . CYS B 1 97 ? 14.266 4.141 7.203 1 93.5 97 CYS B N 1
ATOM 1655 C CA . CYS B 1 97 ? 13.523 4.559 8.391 1 93.5 97 CYS B CA 1
ATOM 1656 C C . CYS B 1 97 ? 12.914 3.357 9.102 1 93.5 97 CYS B C 1
ATOM 1658 O O . CYS B 1 97 ? 12.5 2.393 8.461 1 93.5 97 CYS B O 1
ATOM 1660 N N . GLN B 1 98 ? 12.945 3.408 10.469 1 93.19 98 GLN B N 1
ATOM 1661 C CA . GLN B 1 98 ? 12.227 2.393 11.234 1 93.19 98 GLN B CA 1
ATOM 1662 C C . GLN B 1 98 ? 10.719 2.557 11.086 1 93.19 98 GLN B C 1
ATOM 1664 O O . GLN B 1 98 ? 10.18 3.637 11.336 1 93.19 98 GLN B O 1
ATOM 1669 N N . LEU B 1 99 ? 10.062 1.476 10.812 1 92.25 99 LEU B N 1
ATOM 1670 C CA . LEU B 1 99 ? 8.625 1.519 10.586 1 92.25 99 LEU B CA 1
ATOM 1671 C C . LEU B 1 99 ? 7.887 1.988 11.836 1 92.25 99 LEU B C 1
ATOM 1673 O O . LEU B 1 99 ? 6.914 2.74 11.742 1 92.25 99 LEU B O 1
ATOM 1677 N N . GLY B 1 100 ? 8.359 1.492 12.953 1 93.62 100 GLY B N 1
ATOM 1678 C CA . GLY B 1 100 ? 7.762 1.913 14.211 1 93.62 100 GLY B CA 1
ATOM 1679 C C . GLY B 1 100 ? 7.793 3.416 14.414 1 93.62 100 GLY B C 1
ATOM 1680 O O . GLY B 1 100 ? 6.859 3.994 14.977 1 93.62 100 GLY B O 1
ATOM 1681 N N . LEU B 1 101 ? 8.945 4.09 14.008 1 95.81 101 LEU B N 1
ATOM 1682 C CA . LEU B 1 101 ? 9.094 5.535 14.133 1 95.81 101 LEU B CA 1
ATOM 1683 C C . LEU B 1 101 ? 8.109 6.258 13.219 1 95.81 101 LEU B C 1
ATOM 1685 O O . LEU B 1 101 ? 7.477 7.234 13.633 1 95.81 101 LEU B O 1
ATOM 1689 N N . VAL B 1 102 ? 7.949 5.816 12.016 1 96.94 102 VAL B N 1
ATOM 1690 C CA . VAL B 1 102 ? 7.008 6.41 11.07 1 96.94 102 VAL B CA 1
ATOM 1691 C C . VAL B 1 102 ? 5.594 6.34 11.633 1 96.94 102 VAL B C 1
ATOM 1693 O O . VAL B 1 102 ? 4.863 7.336 11.617 1 96.94 102 VAL B O 1
ATOM 1696 N N . ARG B 1 103 ? 5.281 5.172 12.242 1 96.06 103 ARG B N 1
ATOM 1697 C CA . ARG B 1 103 ? 3.961 4.957 12.828 1 96.06 103 ARG B CA 1
ATOM 1698 C C . ARG B 1 103 ? 3.725 5.891 14.008 1 96.06 103 ARG B C 1
ATOM 1700 O O . ARG B 1 103 ? 2.654 6.492 14.125 1 96.06 103 ARG B O 1
ATOM 1707 N N . ALA B 1 104 ? 4.719 6.004 14.828 1 96.88 104 ALA B N 1
ATOM 1708 C CA . ALA B 1 104 ? 4.598 6.863 16 1 96.88 104 ALA B CA 1
ATOM 1709 C C . ALA B 1 104 ? 4.383 8.32 15.602 1 96.88 104 ALA B C 1
ATOM 1711 O O . ALA B 1 104 ? 3.516 9 16.156 1 96.88 104 ALA B O 1
ATOM 1712 N N . LYS B 1 105 ? 5.141 8.75 14.641 1 97.5 105 LYS B N 1
ATOM 1713 C CA . LYS B 1 105 ? 5.008 10.125 14.172 1 97.5 105 LYS B CA 1
ATOM 1714 C C . LYS B 1 105 ? 3.656 10.344 13.5 1 97.5 105 LYS B C 1
ATOM 1716 O O . LYS B 1 105 ? 3.027 11.391 13.695 1 97.5 105 LYS B O 1
ATOM 1721 N N . LEU B 1 106 ? 3.271 9.367 12.766 1 98 106 LEU B N 1
ATOM 1722 C CA . LEU B 1 106 ? 1.996 9.438 12.062 1 98 106 LEU B CA 1
ATOM 1723 C C . LEU B 1 106 ? 0.841 9.609 13.039 1 98 106 LEU B C 1
ATOM 1725 O O . LEU B 1 106 ? 0.028 10.523 12.898 1 98 106 LEU B O 1
ATOM 1729 N N . HIS B 1 107 ? 0.851 8.805 14.055 1 97.31 107 HIS B N 1
ATOM 1730 C CA . HIS B 1 107 ? -0.259 8.828 15 1 97.31 107 HIS B CA 1
ATOM 1731 C C . HIS B 1 107 ? -0.193 10.062 15.898 1 97.31 107 HIS B C 1
ATOM 1733 O O . HIS B 1 107 ? -1.229 10.609 16.281 1 97.31 107 HIS B O 1
ATOM 1739 N N . ALA B 1 108 ? 1 10.477 16.25 1 97.19 108 ALA B N 1
ATOM 1740 C CA . ALA B 1 108 ? 1.147 11.695 17.031 1 97.19 108 ALA B CA 1
ATOM 1741 C C . ALA B 1 108 ? 0.623 12.906 16.266 1 97.19 108 ALA B C 1
ATOM 1743 O O . ALA B 1 108 ? -0.104 13.734 16.828 1 97.19 108 ALA B O 1
ATOM 1744 N N . LEU B 1 109 ? 0.984 12.984 15.023 1 97.31 109 LEU B N 1
ATOM 1745 C CA . LEU B 1 109 ? 0.536 14.102 14.195 1 97.31 109 LEU B CA 1
ATOM 1746 C C . LEU B 1 109 ? -0.973 14.047 13.984 1 97.31 109 LEU B C 1
ATOM 1748 O O . LEU B 1 109 ? -1.648 15.07 14.023 1 97.31 109 LEU B O 1
ATOM 1752 N N . ALA B 1 110 ? -1.521 12.852 13.75 1 96.81 110 ALA B N 1
ATOM 1753 C CA . ALA B 1 110 ? -2.961 12.68 13.578 1 96.81 110 ALA B CA 1
ATOM 1754 C C . ALA B 1 110 ? -3.723 13.133 14.82 1 96.81 110 ALA B C 1
ATOM 1756 O O . ALA B 1 110 ? -4.742 13.82 14.711 1 96.81 110 ALA B O 1
ATOM 1757 N N . LYS B 1 111 ? -3.197 12.727 15.922 1 95.94 111 LYS B N 1
ATOM 1758 C CA . LYS B 1 111 ? -3.82 13.109 17.188 1 95.94 111 LYS B CA 1
ATOM 1759 C C . LYS B 1 111 ? -3.826 14.625 17.359 1 95.94 111 LYS B C 1
ATOM 1761 O O . LYS B 1 111 ? -4.828 15.203 17.797 1 95.94 111 LYS B O 1
ATOM 1766 N N . TYR B 1 112 ? -2.754 15.203 17 1 94.69 112 TYR B N 1
ATOM 1767 C CA . TYR B 1 112 ? -2.633 16.656 17.094 1 94.69 112 TYR B CA 1
ATOM 1768 C C . TYR B 1 112 ? -3.621 17.359 16.172 1 94.69 112 TYR B C 1
ATOM 1770 O O . TYR B 1 112 ? -4.242 18.344 16.562 1 94.69 112 TYR B O 1
ATOM 1778 N N . LEU B 1 113 ? -3.844 16.875 14.977 1 94.12 113 LEU B N 1
ATOM 1779 C CA . LEU B 1 113 ? -4.633 17.531 13.938 1 94.12 113 LEU B CA 1
ATOM 1780 C C . LEU B 1 113 ? -6.121 17.266 14.141 1 94.12 113 LEU B C 1
ATOM 1782 O O . LEU B 1 113 ? -6.965 17.938 13.555 1 94.12 113 LEU B O 1
ATOM 1786 N N . ASP B 1 114 ? -6.465 16.281 14.875 1 91.25 114 ASP B N 1
ATOM 1787 C CA . ASP B 1 114 ? -7.855 15.891 15.078 1 91.25 114 ASP B CA 1
ATOM 1788 C C . ASP B 1 114 ? -8.68 17.047 15.633 1 91.25 114 ASP B C 1
ATOM 1790 O O . ASP B 1 114 ? -9.836 17.234 15.25 1 91.25 114 ASP B O 1
ATOM 1794 N N . GLY B 1 115 ? -8.109 17.812 16.469 1 86.25 115 GLY B N 1
ATOM 1795 C CA . GLY B 1 115 ? -8.789 18.969 17.031 1 86.25 115 GLY B CA 1
ATOM 1796 C C . GLY B 1 115 ? -8.977 20.094 16.016 1 86.25 115 GLY B C 1
ATOM 1797 O O . GLY B 1 115 ? -10.094 20.375 15.602 1 86.25 115 GLY B O 1
ATOM 1798 N N . PRO B 1 116 ? -7.906 20.625 15.523 1 80.5 116 PRO B N 1
ATOM 1799 C CA . PRO B 1 116 ? -7.961 21.75 14.594 1 80.5 116 PRO B CA 1
ATOM 1800 C C . PRO B 1 116 ? -8.75 21.438 13.328 1 80.5 116 PRO B C 1
ATOM 1802 O O . PRO B 1 116 ? -9.398 22.312 12.758 1 80.5 116 PRO B O 1
ATOM 1805 N N . ILE B 1 117 ? -8.633 20.297 12.711 1 75.62 117 ILE B N 1
ATOM 1806 C CA . ILE B 1 117 ? -9.258 19.953 11.445 1 75.62 117 ILE B CA 1
ATOM 1807 C C . ILE B 1 117 ? -10.75 19.703 11.648 1 75.62 117 ILE B C 1
ATOM 1809 O O . ILE B 1 117 ? -11.57 20.062 10.805 1 75.62 117 ILE B O 1
ATOM 1813 N N . SER B 1 118 ? -11.039 19.016 12.617 1 61.47 118 SER B N 1
ATOM 1814 C CA . SER B 1 118 ? -12.453 18.781 12.898 1 61.47 118 SER B CA 1
ATOM 1815 C C . SER B 1 118 ? -13.219 20.109 12.945 1 61.47 118 SER B C 1
ATOM 1817 O O . SER B 1 118 ? -14.422 20.141 12.672 1 61.47 118 SER B O 1
ATOM 1819 N N . VAL B 1 119 ? -12.477 21.078 13.188 1 53.91 119 VAL B N 1
ATOM 1820 C CA . VAL B 1 119 ? -13.156 22.359 13.281 1 53.91 119 VAL B CA 1
ATOM 1821 C C . VAL B 1 119 ? -13.242 23 11.906 1 53.91 119 VAL B C 1
ATOM 1823 O O . VAL B 1 119 ? -14.164 23.781 11.625 1 53.91 119 VAL B O 1
ATOM 1826 N N . VAL B 1 120 ? -12.352 22.672 11.031 1 50.53 120 VAL B N 1
ATOM 1827 C CA . VAL B 1 120 ? -12.383 23.312 9.719 1 50.53 120 VAL B CA 1
ATOM 1828 C C . VAL B 1 120 ? -13.461 22.656 8.859 1 50.53 120 VAL B C 1
ATOM 1830 O O . VAL B 1 120 ? -14.117 23.344 8.055 1 50.53 120 VAL B O 1
ATOM 1833 N N . SER B 1 121 ? -13.531 21.297 8.797 1 48.22 121 SER B N 1
ATOM 1834 C CA . SER B 1 121 ? -14.531 20.688 7.93 1 48.22 121 SER B CA 1
ATOM 1835 C C . SER B 1 121 ? -15.922 21.266 8.195 1 48.22 121 SER B C 1
ATOM 1837 O O . SER B 1 121 ? -16.828 21.109 7.383 1 48.22 121 SER B O 1
ATOM 1839 N N . ARG B 1 122 ? -16.203 21.766 9.328 1 40.66 122 ARG B N 1
ATOM 1840 C CA . ARG B 1 122 ? -17.547 22.266 9.57 1 40.66 122 ARG B CA 1
ATOM 1841 C C . ARG B 1 122 ? -17.797 23.562 8.797 1 40.66 122 ARG B C 1
ATOM 1843 O O . ARG B 1 122 ? -18.953 23.953 8.57 1 40.66 122 ARG B O 1
ATOM 1850 N N . ASN B 1 123 ? -16.828 24.359 8.555 1 37.59 123 ASN B N 1
ATOM 1851 C CA . ASN B 1 123 ? -17.156 25.625 7.895 1 37.59 123 ASN B CA 1
ATOM 1852 C C . ASN B 1 123 ? -16.969 25.531 6.383 1 37.59 123 ASN B C 1
ATOM 1854 O O . ASN B 1 123 ? -17.109 26.531 5.676 1 37.59 123 ASN B O 1
ATOM 1858 N N . ALA B 1 124 ? -16.406 24.391 5.812 1 37.28 124 ALA B N 1
ATOM 1859 C CA . ALA B 1 124 ? -16.406 24.422 4.355 1 37.28 124 ALA B CA 1
ATOM 1860 C C . ALA B 1 124 ? -17.719 23.906 3.797 1 37.28 124 ALA B C 1
ATOM 1862 O O . ALA B 1 124 ? -18.391 23.078 4.426 1 37.28 124 ALA B O 1
#

pLDDT: mean 87.33, std 14.27, range [37.28, 98.06]

Secondary structure (DSSP, 8-state):
---HHHHHHHHHTT--SSEEEEEEEETT--EEEEEESS--HHHHHHHHHHHHHHHHHHHHHTSSS---EEEEEETTEEEEEEEETTEEEEEEE-TTS-HHHHHHHHHHHHHHHHHHHHHHTTT-/---HHHHHHHHHTT--SSEEEEEEEETT--EEEEEESS--HHHHHHHHHHHHHHHHHHHHHTSSS---EEEEEETTEEEEEEEETTEEEEEEE-TTS-HHHHHHHHHHHHHHHHHHHHHHTTT-

Nearest PDB structures (foldseek):
  3cpt-assembly1_B  TM=9.303E-01  e=2.736E-14  unclassified
  6ehp-assembly1_B  TM=9.652E-01  e=4.495E-13  Homo sapiens
  2zl1-assembly1_B  TM=9.308E-01  e=3.730E-13  unclassified
  5y3a-assembly1_B  TM=9.412E-01  e=2.411E-12  Homo sapiens
  7f8m-assembly3_F  TM=8.397E-01  e=1.209E-07  Candidatus Thorarchaeota archaeon SMTZ1-45

Radius of gyration: 18.89 Å; Cα contacts (8 Å, |Δi|>4): 453; chains: 2; bounding box: 34×55×45 Å

Foldseek 3Di:
DDDQVNVQVLQQVLDDPFWFKKFKFALQLHTSYMYGDPDDVVVSSVVSNVVSVVLVVVQVVVVDDHDAKDKDDDPAWIKIWGDAPRIIMIITGGNPDDPVSRVVSRVVSSVVVNVVVVVVVVVD/DDDQVNVQVLQQVLDDPFWFKKFKFALCLHTSYMHGDPDDVVVSSVVSNVVSVVLVVVQVVVVDDRDAKDKDDDPAWIKIWGDQVRIIMIITGGNPDDPVSRVVSRVVSSVVVNVVVVVVVVVD

Sequence (248 aa):
MLRQKALVEVLGQVNTAEVTGALLFNREGLLLAYSGYGDSKDHANVSAALISSIWESFDKKGGREDLKEAMIICEDGVMAATRVANMLLALKATKNCQLGLVRAKLHALAKYLDGPISVVSRNAMLRQKALVEVLGQVNTAEVTGALLFNREGLLLAYSGYGDSKDHANVSAALISSIWESFDKKGGREDLKEAMIICEDGVMAATRVANMLLALKATKNCQLGLVRAKLHALAKYLDGPISVVSRNA

InterPro domains:
  IPR004942 Roadblock/LAMTOR2 domain [PF03259] (13-92)
  IPR004942 Roadblock/LAMTOR2 domain [SM00960] (7-93)
  IPR037587 Ragulator complex protein LAMTOR2-like [PTHR13323] (1-121)